Protein AF-A0A928QTL6-F1 (afdb_monomer)

Structure (mmCIF, N/CA/C/O backbone):
data_AF-A0A928QTL6-F1
#
_entry.id   AF-A0A928QTL6-F1
#
loop_
_atom_site.group_PDB
_atom_site.id
_atom_site.type_symbol
_atom_site.label_atom_id
_atom_site.label_alt_id
_atom_site.label_comp_id
_atom_site.label_asym_id
_atom_site.label_entity_id
_atom_site.label_seq_id
_atom_site.pdbx_PDB_ins_code
_atom_site.Cartn_x
_atom_site.Cartn_y
_atom_site.Cartn_z
_atom_site.occupancy
_atom_site.B_iso_or_equiv
_atom_site.auth_seq_id
_atom_site.auth_comp_id
_atom_site.auth_asym_id
_atom_site.auth_atom_id
_atom_site.pdbx_PDB_model_num
ATOM 1 N N . MET A 1 1 ? 66.571 -10.101 -25.217 1.00 38.94 1 MET A N 1
ATOM 2 C CA . MET A 1 1 ? 65.969 -10.744 -24.027 1.00 38.94 1 MET A CA 1
ATOM 3 C C . MET A 1 1 ? 64.476 -10.918 -24.281 1.00 38.94 1 MET A C 1
ATOM 5 O O . MET A 1 1 ? 63.889 -10.086 -24.958 1.00 38.94 1 MET A O 1
ATOM 9 N N . LYS A 1 2 ? 63.942 -12.075 -23.877 1.00 29.98 2 LYS A N 1
ATOM 10 C CA . LYS A 1 2 ? 62.607 -12.644 -24.162 1.00 29.98 2 LYS A CA 1
ATOM 11 C C . LYS A 1 2 ? 61.477 -11.695 -23.694 1.00 29.98 2 LYS A C 1
ATOM 13 O O . LYS A 1 2 ? 61.657 -11.070 -22.659 1.00 29.98 2 LYS A O 1
ATOM 18 N N . LYS A 1 3 ? 60.473 -11.394 -24.544 1.00 28.55 3 LYS A N 1
ATOM 19 C CA . LYS A 1 3 ? 59.051 -11.867 -24.523 1.00 28.55 3 LYS A CA 1
ATOM 20 C C . LYS A 1 3 ? 58.398 -11.747 -23.122 1.00 28.55 3 LYS A C 1
ATOM 22 O O . LYS A 1 3 ? 59.009 -12.170 -22.154 1.00 28.55 3 LYS A O 1
ATOM 27 N N . THR A 1 4 ? 57.176 -11.228 -22.931 1.00 31.59 4 THR A N 1
ATOM 28 C CA . THR A 1 4 ? 55.912 -11.788 -23.461 1.00 31.59 4 THR A CA 1
ATOM 29 C C . THR A 1 4 ? 54.710 -10.847 -23.210 1.00 31.59 4 THR A C 1
ATOM 31 O O . THR A 1 4 ? 54.664 -10.160 -22.196 1.00 31.59 4 THR A O 1
ATOM 34 N N . ILE A 1 5 ? 53.745 -10.883 -24.136 1.00 39.91 5 ILE A N 1
ATOM 35 C CA . ILE A 1 5 ? 52.339 -10.431 -24.065 1.00 39.91 5 ILE A CA 1
ATOM 36 C C . ILE A 1 5 ? 51.472 -11.568 -23.477 1.00 39.91 5 ILE A C 1
ATOM 38 O O . ILE A 1 5 ? 51.740 -12.710 -23.835 1.00 39.91 5 ILE A O 1
ATOM 42 N N . ALA A 1 6 ? 50.432 -11.271 -22.682 1.00 31.50 6 ALA A N 1
ATOM 43 C CA . ALA A 1 6 ? 49.145 -12.010 -22.526 1.00 31.50 6 ALA A CA 1
ATOM 44 C C . ALA A 1 6 ? 48.381 -11.357 -21.346 1.00 31.50 6 ALA A C 1
ATOM 46 O O . ALA A 1 6 ? 49.002 -11.130 -20.315 1.00 31.50 6 ALA A O 1
ATOM 47 N N . LEU A 1 7 ? 47.148 -10.841 -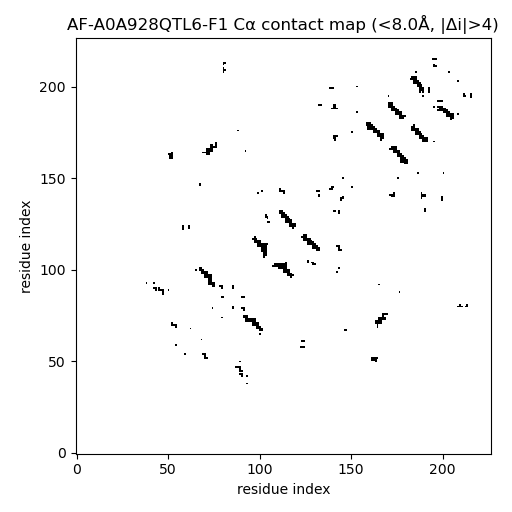21.414 1.00 30.22 7 LEU A N 1
ATOM 48 C CA . LEU A 1 7 ? 45.841 -11.318 -21.907 1.00 30.22 7 LEU A CA 1
ATOM 49 C C . LEU A 1 7 ? 45.247 -12.519 -21.137 1.00 30.22 7 LEU A C 1
ATOM 51 O O . LEU A 1 7 ? 45.894 -13.554 -21.030 1.00 30.22 7 LEU A O 1
ATOM 55 N N . ALA A 1 8 ? 43.961 -12.351 -20.783 1.00 30.05 8 ALA A N 1
ATOM 56 C CA . ALA A 1 8 ? 42.921 -13.312 -20.370 1.00 30.05 8 ALA A CA 1
ATOM 57 C C . ALA A 1 8 ? 42.758 -13.530 -18.847 1.00 30.05 8 ALA A C 1
ATOM 59 O O . ALA A 1 8 ? 43.716 -13.870 -18.168 1.00 30.05 8 ALA A O 1
ATOM 60 N N . LEU A 1 9 ? 41.629 -13.135 -18.239 1.00 30.83 9 LEU A N 1
ATOM 61 C CA . LEU A 1 9 ? 40.245 -13.676 -18.269 1.00 30.83 9 LEU A CA 1
ATOM 62 C C . LEU A 1 9 ? 40.011 -14.714 -17.153 1.00 30.83 9 LEU A C 1
ATOM 64 O O . LEU A 1 9 ? 40.916 -15.484 -16.854 1.00 30.83 9 LEU A O 1
ATOM 68 N N . ALA A 1 10 ? 38.752 -14.776 -16.692 1.00 29.23 10 ALA A N 1
ATOM 69 C CA . ALA A 1 10 ? 38.115 -15.789 -15.831 1.00 29.23 10 ALA A CA 1
ATOM 70 C C . ALA A 1 10 ? 38.232 -15.539 -14.312 1.00 29.23 10 ALA A C 1
ATOM 72 O O . ALA A 1 10 ? 39.283 -15.148 -13.825 1.00 29.23 10 ALA A O 1
ATOM 73 N N . LEU A 1 11 ? 37.232 -15.793 -13.467 1.00 29.12 11 LEU A N 1
ATOM 74 C CA . LEU A 1 11 ? 35.807 -16.121 -13.590 1.00 29.12 11 LEU A CA 1
ATOM 75 C C . LEU A 1 11 ? 35.289 -16.171 -12.136 1.00 29.12 11 LEU A C 1
ATOM 77 O O . LEU A 1 11 ? 36.019 -16.551 -11.223 1.00 29.12 11 LEU A O 1
ATOM 81 N N . VAL A 1 12 ? 34.028 -15.797 -11.962 1.00 36.09 12 VAL A N 1
ATOM 82 C CA . VAL A 1 12 ? 33.132 -16.086 -10.834 1.00 36.09 12 VAL A CA 1
ATOM 83 C C . VAL A 1 12 ? 33.344 -17.485 -10.225 1.00 36.09 12 VAL A C 1
ATOM 85 O O . VAL A 1 12 ? 33.428 -18.456 -10.972 1.00 36.09 12 VAL A O 1
ATOM 88 N N . CYS A 1 13 ? 33.328 -17.596 -8.888 1.00 27.28 13 CYS A N 1
ATOM 89 C CA . CYS A 1 13 ? 32.550 -18.633 -8.194 1.00 27.28 13 CYS A CA 1
ATOM 90 C C . CYS A 1 13 ? 32.404 -18.381 -6.683 1.00 27.28 13 CYS A C 1
ATOM 92 O O . CYS A 1 13 ? 33.368 -18.229 -5.938 1.00 27.28 13 CYS A O 1
ATOM 94 N N . VAL A 1 14 ? 31.133 -18.366 -6.299 1.00 31.31 14 VAL A N 1
ATOM 95 C CA . VAL A 1 14 ? 30.495 -18.396 -4.981 1.00 31.31 14 VAL A CA 1
ATOM 96 C C . VAL A 1 14 ? 30.865 -19.683 -4.217 1.00 31.31 14 VAL A C 1
ATOM 98 O O . VAL A 1 14 ? 31.025 -20.718 -4.859 1.00 31.31 14 VAL A O 1
ATOM 101 N N . LEU A 1 15 ? 30.929 -19.634 -2.874 1.00 31.83 15 LEU A N 1
ATOM 102 C CA . LEU A 1 15 ? 30.163 -20.486 -1.923 1.00 31.83 15 LEU A CA 1
ATOM 103 C C . LEU A 1 15 ? 30.856 -20.695 -0.560 1.00 31.83 15 LEU A C 1
ATOM 105 O O . LEU A 1 15 ? 31.947 -21.247 -0.500 1.00 31.83 15 LEU A O 1
ATOM 109 N N . CYS A 1 16 ? 30.079 -20.374 0.494 1.00 27.05 16 CYS A N 1
ATOM 110 C CA . CYS A 1 16 ? 29.956 -21.063 1.796 1.00 27.05 16 CYS A CA 1
ATOM 111 C C . CYS A 1 16 ? 31.178 -21.097 2.741 1.00 27.05 16 CYS A C 1
ATOM 113 O O . CYS A 1 16 ? 32.299 -21.308 2.316 1.00 27.05 16 CYS A O 1
ATOM 115 N N . LEU A 1 17 ? 31.094 -21.064 4.073 1.00 35.03 17 LEU A N 1
ATOM 116 C CA . LEU A 1 17 ? 30.126 -20.763 5.144 1.00 35.03 17 LEU A CA 1
ATOM 117 C C . LEU A 1 17 ? 30.901 -21.123 6.450 1.00 35.03 17 LEU A C 1
ATOM 119 O O . LEU A 1 17 ? 31.822 -21.936 6.405 1.00 35.03 17 LEU A O 1
ATOM 123 N N . VAL A 1 18 ? 30.444 -20.622 7.605 1.00 33.78 18 VAL A N 1
ATOM 124 C CA . VAL A 1 18 ? 30.743 -21.084 8.990 1.00 33.78 18 VAL A CA 1
ATOM 125 C C . VAL A 1 18 ? 31.949 -20.466 9.737 1.00 33.78 18 VAL A C 1
ATOM 127 O O . VAL A 1 18 ? 33.069 -20.958 9.691 1.00 33.78 18 VAL A O 1
ATOM 130 N N . GLY A 1 19 ? 31.635 -19.464 10.573 1.00 27.20 19 GLY A N 1
ATOM 131 C CA . GLY A 1 19 ? 31.699 -19.606 12.041 1.00 27.20 19 GLY A CA 1
ATOM 132 C C . GLY A 1 19 ? 33.005 -19.276 12.779 1.00 27.20 19 GLY A C 1
ATOM 133 O O . GLY A 1 19 ? 33.886 -20.121 12.886 1.00 27.20 19 GLY A O 1
ATOM 134 N N . CYS A 1 20 ? 33.048 -18.098 13.421 1.00 24.31 20 CYS A N 1
ATOM 135 C CA . CYS A 1 20 ? 32.998 -17.920 14.890 1.00 24.31 20 CYS A CA 1
ATO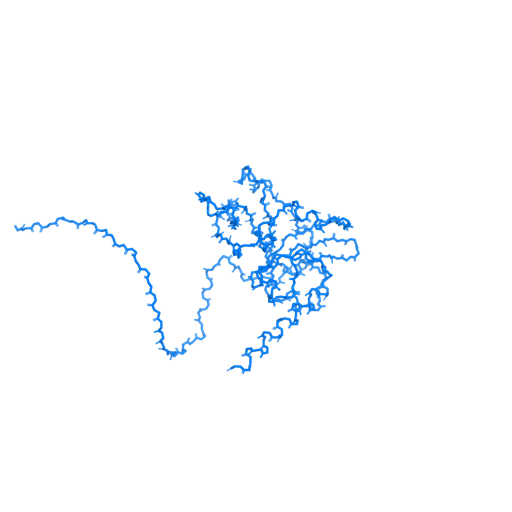M 136 C C . CYS A 1 20 ? 33.816 -16.716 15.404 1.00 24.31 20 CYS A C 1
ATOM 138 O O . CYS A 1 20 ? 35.015 -16.610 15.164 1.00 24.31 20 CYS A O 1
ATOM 140 N N . SER A 1 21 ? 33.164 -15.973 16.312 1.00 28.81 21 SER A N 1
ATOM 141 C CA . SER A 1 21 ? 33.704 -15.149 17.418 1.00 28.81 21 SER A CA 1
ATOM 142 C C . SER A 1 21 ? 33.861 -13.639 17.184 1.00 28.81 21 SER A C 1
ATOM 144 O O . SER A 1 21 ? 34.804 -13.175 16.551 1.00 28.81 21 SER A O 1
ATOM 146 N N . ASN A 1 22 ? 32.956 -12.883 17.818 1.00 26.61 22 ASN A N 1
ATOM 147 C CA . ASN A 1 22 ? 33.062 -11.447 18.100 1.00 26.61 22 ASN A CA 1
ATOM 148 C C . ASN A 1 22 ? 34.367 -11.109 18.851 1.00 26.61 22 ASN A C 1
ATOM 150 O O . ASN A 1 22 ? 34.836 -11.892 19.681 1.00 26.61 22 ASN A O 1
ATOM 154 N N . PRO A 1 23 ? 34.868 -9.881 18.671 1.00 27.92 23 PRO A N 1
ATOM 155 C CA . PRO A 1 23 ? 34.609 -8.873 19.694 1.00 27.92 23 PRO A CA 1
ATOM 156 C C . PRO A 1 23 ? 33.823 -7.704 19.096 1.00 27.92 23 PRO A C 1
ATOM 158 O O . PRO A 1 23 ? 34.065 -7.317 17.959 1.00 27.92 23 PRO A O 1
ATOM 161 N N . MET A 1 24 ? 32.882 -7.147 19.863 1.00 36.81 24 MET A N 1
ATOM 162 C CA . MET A 1 24 ? 32.295 -5.835 19.569 1.00 36.81 24 MET A CA 1
ATOM 163 C C . MET A 1 24 ? 33.408 -4.795 19.383 1.00 36.81 24 MET A C 1
ATOM 165 O O . MET A 1 24 ? 34.290 -4.711 20.243 1.00 36.81 24 MET A O 1
ATOM 169 N N . PRO A 1 25 ? 33.298 -3.934 18.362 1.00 28.83 25 PRO A N 1
ATOM 170 C CA . PRO A 1 25 ? 33.804 -2.581 18.463 1.00 28.83 25 PRO A CA 1
ATOM 171 C C . PRO A 1 25 ? 32.688 -1.561 18.203 1.00 28.83 25 PRO A C 1
ATOM 173 O O . PRO A 1 25 ? 31.939 -1.649 17.236 1.00 28.83 25 PRO A O 1
ATOM 176 N N . ASP A 1 26 ? 32.627 -0.613 19.130 1.00 24.22 26 ASP A N 1
ATOM 177 C CA . ASP A 1 26 ? 32.156 0.763 19.021 1.00 24.22 26 ASP A CA 1
ATOM 178 C C . ASP A 1 26 ? 30.877 1.098 18.239 1.00 24.22 26 ASP A C 1
ATOM 180 O O . ASP A 1 26 ? 30.783 1.098 17.012 1.00 24.22 26 ASP A O 1
ATOM 184 N N . GLN A 1 27 ? 29.923 1.588 19.031 1.00 34.28 27 GLN A N 1
ATOM 185 C CA . GLN A 1 27 ? 28.957 2.608 18.656 1.00 34.28 27 GLN A CA 1
ATOM 186 C C . GLN A 1 27 ? 29.672 3.786 17.970 1.00 34.28 27 GLN A C 1
ATOM 188 O O . GLN A 1 27 ? 30.225 4.637 18.659 1.00 34.28 27 GLN A O 1
ATOM 193 N N . ASN A 1 28 ? 29.705 3.808 16.635 1.00 30.75 28 ASN A N 1
ATOM 194 C CA . ASN A 1 28 ? 29.731 4.997 15.763 1.00 30.75 28 ASN A CA 1
ATOM 195 C C . ASN A 1 28 ? 30.186 4.611 14.348 1.00 30.75 28 ASN A C 1
ATOM 197 O O . ASN A 1 28 ? 31.323 4.869 13.967 1.00 30.75 28 ASN A O 1
ATOM 201 N N . ALA A 1 29 ? 29.294 4.012 13.558 1.00 27.23 29 ALA A N 1
ATOM 202 C CA . ALA A 1 29 ? 29.376 4.021 12.093 1.00 27.23 29 ALA A CA 1
ATOM 203 C C . ALA A 1 29 ? 28.067 3.490 11.480 1.00 27.23 29 ALA A C 1
ATOM 205 O O . ALA A 1 29 ? 28.049 2.443 10.841 1.00 27.23 29 ALA A O 1
ATOM 206 N N . ILE A 1 30 ? 26.952 4.203 11.669 1.00 29.86 30 ILE A N 1
ATOM 207 C CA . ILE A 1 30 ? 25.816 4.073 10.746 1.00 29.86 30 ILE A CA 1
ATOM 208 C C . ILE A 1 30 ? 26.103 5.043 9.597 1.00 29.86 30 ILE A C 1
ATOM 210 O O . ILE A 1 30 ? 25.669 6.191 9.612 1.00 29.86 30 ILE A O 1
ATOM 214 N N . SER A 1 31 ? 26.909 4.612 8.626 1.00 29.78 31 SER A N 1
ATOM 215 C CA . SER A 1 31 ? 26.920 5.245 7.307 1.00 29.78 31 SER A CA 1
ATOM 216 C C . SER A 1 31 ? 25.771 4.638 6.503 1.00 29.78 31 SER A C 1
ATOM 218 O O . SER A 1 31 ? 25.951 3.659 5.781 1.00 29.78 31 SER A O 1
ATOM 220 N N . ASN A 1 32 ? 24.571 5.188 6.691 1.00 28.19 32 ASN A N 1
ATOM 221 C CA . ASN A 1 32 ? 23.429 4.924 5.822 1.00 28.19 32 ASN A CA 1
ATOM 222 C C . ASN A 1 32 ? 23.697 5.586 4.466 1.00 28.19 32 ASN A C 1
ATOM 224 O O . ASN A 1 32 ? 23.586 6.800 4.326 1.00 28.19 32 ASN A O 1
ATOM 228 N N . SER A 1 33 ? 24.062 4.781 3.474 1.00 28.44 33 SER A N 1
ATOM 229 C CA . SER A 1 33 ? 24.003 5.145 2.059 1.00 28.44 33 SER A CA 1
ATOM 230 C C . SER A 1 33 ? 23.191 4.075 1.329 1.00 28.44 33 SER A C 1
ATOM 232 O O . SER A 1 33 ? 23.728 3.241 0.604 1.00 28.44 33 SER A O 1
ATOM 234 N N . GLY A 1 34 ? 21.895 4.064 1.622 1.00 30.70 34 GLY A N 1
ATOM 235 C CA . GLY A 1 34 ? 20.834 3.539 0.767 1.00 30.70 34 GLY A CA 1
ATOM 236 C C . GLY A 1 34 ? 19.855 4.688 0.487 1.00 30.70 34 GLY A C 1
ATOM 237 O O . GLY A 1 34 ? 19.913 5.690 1.200 1.00 30.70 34 GLY A O 1
ATOM 238 N N . PRO A 1 35 ? 18.976 4.581 -0.519 1.00 32.16 35 PRO A N 1
ATOM 239 C CA . PRO A 1 35 ? 18.137 5.686 -1.007 1.00 32.16 35 PRO A CA 1
ATOM 240 C C . PRO A 1 35 ? 17.050 6.166 -0.024 1.00 32.16 35 PRO A C 1
ATOM 242 O O . PRO A 1 35 ? 16.220 6.983 -0.393 1.00 32.16 35 PRO A O 1
ATOM 245 N N . PHE A 1 36 ? 17.047 5.677 1.216 1.00 39.66 36 PHE A N 1
ATOM 246 C CA . PHE A 1 36 ? 15.979 5.888 2.188 1.00 39.66 36 PHE A CA 1
ATOM 247 C C . PHE A 1 36 ? 16.404 6.942 3.209 1.00 39.66 36 PHE A C 1
ATOM 249 O O . PHE A 1 36 ? 17.353 6.745 3.978 1.00 39.66 36 PHE A O 1
ATOM 256 N N . GLY A 1 37 ? 15.732 8.091 3.157 1.00 36.16 37 GLY A N 1
ATOM 257 C CA . GLY A 1 37 ? 16.044 9.265 3.961 1.00 36.16 37 GLY A CA 1
ATOM 258 C C . GLY A 1 37 ? 15.701 9.081 5.440 1.00 36.16 37 GLY A C 1
ATOM 259 O O . GLY A 1 37 ? 14.766 8.376 5.814 1.00 36.16 37 GLY A O 1
ATOM 260 N N . ASN A 1 38 ? 16.454 9.761 6.307 1.00 36.88 38 ASN A N 1
ATOM 261 C CA . ASN A 1 38 ? 16.068 9.963 7.704 1.00 36.88 38 ASN A CA 1
ATOM 262 C C . ASN A 1 38 ? 14.829 10.872 7.728 1.00 36.88 38 ASN A C 1
ATOM 264 O O . ASN A 1 38 ? 14.964 12.080 7.547 1.00 36.88 38 ASN A O 1
ATOM 268 N N . GLY A 1 39 ? 13.645 10.278 7.894 1.00 42.97 39 GLY A N 1
ATOM 269 C CA . GLY A 1 39 ? 12.359 10.975 7.855 1.00 42.97 39 GLY A CA 1
ATOM 270 C C . GLY A 1 39 ? 12.307 12.202 8.769 1.00 42.97 39 GLY A C 1
ATOM 271 O O . GLY A 1 39 ? 12.622 12.117 9.953 1.00 42.97 39 GLY A O 1
ATOM 272 N N . ASP A 1 40 ? 11.913 13.334 8.188 1.00 39.50 40 ASP A N 1
ATOM 273 C CA . ASP A 1 40 ? 11.640 14.592 8.879 1.00 39.50 40 ASP A CA 1
ATOM 274 C C . ASP A 1 40 ? 10.264 14.507 9.570 1.00 39.50 40 ASP A C 1
ATOM 276 O O . ASP A 1 40 ? 9.249 14.152 8.963 1.00 39.50 40 ASP A O 1
ATOM 280 N N . ASP A 1 41 ? 10.225 14.817 10.864 1.00 38.72 41 ASP A N 1
ATOM 281 C CA . ASP A 1 41 ? 9.024 14.767 11.703 1.00 38.72 41 ASP A CA 1
ATOM 282 C C . ASP A 1 41 ? 8.087 15.977 11.484 1.00 38.72 41 ASP A C 1
ATOM 284 O O . ASP A 1 41 ? 7.037 16.085 12.113 1.00 38.72 41 ASP A O 1
ATOM 288 N N . THR A 1 42 ? 8.407 16.898 10.571 1.00 41.81 42 THR A N 1
ATOM 289 C CA . THR A 1 42 ? 7.494 17.986 10.163 1.00 41.81 42 THR A CA 1
ATOM 290 C C . THR A 1 42 ? 6.383 17.542 9.196 1.00 41.81 42 THR A C 1
ATOM 292 O O . THR A 1 42 ? 5.419 18.278 8.997 1.00 41.81 42 THR A O 1
ATOM 295 N N . VAL A 1 43 ? 6.448 16.308 8.677 1.00 45.38 43 VAL A N 1
ATOM 296 C CA . VAL A 1 43 ? 5.485 15.699 7.729 1.00 45.38 43 VAL A CA 1
ATOM 297 C C . VAL A 1 43 ? 4.157 15.270 8.396 1.00 45.38 43 VAL A C 1
ATOM 299 O O . VAL A 1 43 ? 3.210 14.891 7.719 1.00 45.38 43 VAL A O 1
ATOM 302 N N . PHE A 1 44 ? 4.040 15.348 9.728 1.00 45.81 44 PHE A N 1
ATOM 303 C CA . PHE A 1 44 ? 2.842 14.923 10.477 1.00 45.81 44 PHE A CA 1
ATOM 304 C C . PHE A 1 44 ? 1.709 15.961 10.563 1.00 45.81 44 PHE A C 1
ATOM 306 O O . PHE A 1 44 ? 0.731 15.743 11.285 1.00 45.81 44 PHE A O 1
ATOM 313 N N . ALA A 1 45 ? 1.814 17.097 9.870 1.00 49.22 45 ALA A N 1
ATOM 314 C CA . ALA A 1 45 ? 0.643 17.946 9.673 1.00 49.22 45 ALA A CA 1
ATOM 315 C C . ALA A 1 45 ? -0.399 17.202 8.800 1.00 49.22 45 ALA A C 1
ATOM 317 O O . ALA A 1 45 ? -0.032 16.299 8.048 1.00 49.22 45 ALA A O 1
ATOM 318 N N . PRO A 1 46 ? -1.705 17.509 8.905 1.00 59.78 46 PRO A N 1
ATOM 319 C CA . PRO A 1 46 ? -2.713 16.858 8.072 1.00 59.78 46 PRO A CA 1
ATOM 320 C C . PRO A 1 46 ? -2.454 17.193 6.596 1.00 59.78 46 PRO A C 1
ATOM 322 O O . PRO A 1 46 ? -2.713 18.312 6.161 1.00 59.78 46 PRO A O 1
ATOM 325 N N . HIS A 1 47 ? -1.927 16.224 5.849 1.00 70.88 47 HIS A N 1
ATOM 326 C CA . HIS A 1 47 ? -1.540 16.342 4.438 1.00 70.88 47 HIS A CA 1
ATOM 327 C C . HIS A 1 47 ? -2.270 15.313 3.574 1.00 70.88 47 HIS A C 1
ATOM 329 O O . HIS A 1 47 ? -1.802 14.942 2.508 1.00 70.88 47 HIS A O 1
ATOM 335 N N . ARG A 1 48 ? -3.431 14.835 4.034 1.00 72.94 48 ARG A N 1
ATOM 336 C CA . ARG A 1 48 ? -4.241 13.806 3.367 1.00 72.94 48 ARG A CA 1
ATOM 337 C C . ARG A 1 48 ? -4.474 14.090 1.873 1.00 72.94 48 ARG A C 1
ATOM 339 O O . ARG A 1 48 ? -4.521 13.162 1.075 1.00 72.94 48 ARG A O 1
ATOM 346 N N . GLU A 1 49 ? -4.595 15.362 1.498 1.00 78.12 49 GLU A N 1
ATOM 347 C CA . GLU A 1 49 ? -4.840 15.790 0.111 1.00 78.12 49 GLU A CA 1
ATOM 348 C C . GLU A 1 49 ? -3.592 15.800 -0.778 1.00 78.12 49 GLU A C 1
ATOM 350 O O . GLU A 1 49 ? -3.712 15.888 -1.997 1.00 78.12 49 GLU A O 1
ATOM 355 N N . ASP A 1 50 ? -2.398 15.671 -0.197 1.00 80.56 50 ASP A N 1
ATOM 356 C CA . ASP A 1 50 ? -1.143 15.596 -0.953 1.00 80.56 50 ASP A CA 1
ATOM 357 C C . ASP A 1 50 ? -0.888 14.180 -1.507 1.00 80.56 50 ASP A C 1
ATOM 359 O O . ASP A 1 50 ? 0.057 13.951 -2.268 1.00 80.56 50 ASP A O 1
ATOM 363 N N . PHE A 1 51 ? -1.731 13.212 -1.142 1.00 85.81 51 PHE A N 1
ATOM 364 C CA . PHE A 1 51 ? -1.624 11.825 -1.570 1.00 85.81 51 PHE A CA 1
ATOM 365 C C . PHE A 1 51 ? -2.778 11.456 -2.491 1.00 85.81 51 PHE A C 1
ATOM 367 O O . PHE A 1 51 ? -3.935 11.768 -2.222 1.00 85.81 51 PHE A O 1
ATOM 374 N N . SER A 1 52 ? -2.449 10.751 -3.569 1.00 86.12 52 SER A N 1
ATOM 375 C CA . SER A 1 52 ? -3.407 10.344 -4.592 1.00 86.12 52 SER A CA 1
ATOM 376 C C . SER A 1 52 ? -2.968 9.038 -5.241 1.00 86.12 52 SER A C 1
ATOM 378 O O . SER A 1 52 ? -1.762 8.796 -5.401 1.00 86.12 52 SER A O 1
ATOM 380 N N . SER A 1 53 ? -3.948 8.234 -5.653 1.00 85.62 53 SER A N 1
ATOM 381 C CA . SER A 1 53 ? -3.759 7.070 -6.525 1.00 85.62 53 SER A CA 1
ATOM 382 C C . SER A 1 53 ? -3.207 7.427 -7.908 1.00 85.62 53 SER A C 1
ATOM 384 O O . SER A 1 53 ? -2.588 6.577 -8.551 1.00 85.62 53 SER A O 1
ATOM 386 N N . GLU A 1 54 ? -3.400 8.663 -8.373 1.00 88.19 54 GLU A N 1
ATOM 387 C CA . GLU A 1 54 ? -3.029 9.068 -9.724 1.00 88.19 54 GLU A CA 1
ATOM 388 C C . GLU A 1 54 ? -1.508 9.175 -9.892 1.00 88.19 54 GLU A C 1
ATOM 390 O O . GLU A 1 54 ? -0.784 9.751 -9.066 1.00 88.19 54 GLU A O 1
ATOM 395 N N . THR A 1 55 ? -1.020 8.625 -11.003 1.00 87.12 55 THR A N 1
ATOM 396 C CA . THR A 1 55 ? 0.365 8.788 -11.452 1.00 87.12 55 THR A CA 1
ATOM 397 C C . THR A 1 55 ? 0.468 10.022 -12.335 1.00 87.12 55 THR A C 1
ATOM 399 O O . THR A 1 55 ? -0.344 10.215 -13.237 1.00 87.12 55 THR A O 1
ATOM 402 N N . GLU A 1 56 ? 1.495 10.842 -12.118 1.00 88.31 56 GLU A N 1
ATOM 403 C CA . GLU A 1 56 ? 1.745 12.013 -12.957 1.00 88.31 56 GLU A CA 1
ATOM 404 C C . GLU A 1 56 ? 1.938 11.620 -14.432 1.00 88.31 56 GLU A C 1
ATOM 406 O O . GLU A 1 56 ? 2.586 10.617 -14.748 1.00 88.31 56 GLU A O 1
ATOM 411 N N . ASN A 1 57 ? 1.410 12.431 -15.356 1.00 88.56 57 ASN A N 1
ATOM 412 C CA . ASN A 1 57 ? 1.494 12.155 -16.797 1.00 88.56 57 ASN A CA 1
ATOM 413 C C . ASN A 1 57 ? 2.947 12.018 -17.281 1.00 88.56 57 ASN A C 1
ATOM 415 O O . ASN A 1 57 ? 3.259 11.104 -18.038 1.00 88.56 57 ASN A O 1
ATOM 419 N N . SER A 1 58 ? 3.845 12.878 -16.792 1.00 90.06 58 SER A N 1
ATOM 420 C CA . SER A 1 58 ? 5.283 12.864 -17.104 1.00 90.06 58 SER A CA 1
ATOM 421 C C . SER A 1 58 ? 5.977 11.558 -16.712 1.00 90.06 58 SER A C 1
ATOM 423 O O . SER A 1 58 ? 6.927 11.145 -17.373 1.00 90.06 58 SER A O 1
ATOM 425 N N . VAL A 1 59 ? 5.522 10.906 -15.641 1.00 89.94 59 VAL A N 1
ATOM 426 C CA . VAL A 1 59 ? 6.040 9.607 -15.199 1.00 89.94 59 VAL A CA 1
ATOM 427 C C . VAL A 1 59 ? 5.378 8.482 -15.992 1.00 89.94 59 VAL A C 1
ATOM 429 O O . VAL A 1 59 ? 6.061 7.587 -16.484 1.00 89.94 59 VAL A O 1
ATOM 432 N N . SER A 1 60 ? 4.058 8.558 -16.183 1.00 89.31 60 SER A N 1
ATOM 433 C CA . SER A 1 60 ? 3.283 7.565 -16.938 1.00 89.31 60 SER A CA 1
ATOM 434 C C . SER A 1 60 ? 3.802 7.390 -18.369 1.00 89.31 60 SER A C 1
ATOM 436 O O . SER A 1 60 ? 3.954 6.266 -18.839 1.00 89.31 60 SER A O 1
ATOM 438 N N . GLU A 1 61 ? 4.146 8.488 -19.049 1.00 91.19 61 GLU A N 1
ATOM 439 C CA . GLU A 1 61 ? 4.692 8.467 -20.413 1.00 91.19 61 GLU A CA 1
ATOM 440 C C . GLU A 1 61 ? 6.027 7.708 -20.516 1.00 91.19 61 GLU A C 1
ATOM 442 O O . GLU A 1 61 ? 6.295 7.079 -21.542 1.00 91.19 61 GLU A O 1
ATOM 447 N N . GLN A 1 62 ? 6.846 7.705 -19.457 1.00 93.12 62 GLN A N 1
ATOM 448 C CA . GLN A 1 62 ? 8.135 7.000 -19.441 1.00 93.12 62 GLN A CA 1
ATOM 449 C C . GLN A 1 62 ? 7.976 5.475 -19.385 1.00 93.12 62 GLN A C 1
ATOM 451 O O . GLN A 1 62 ? 8.823 4.750 -19.907 1.00 93.12 62 GLN A O 1
ATOM 456 N N . PHE A 1 63 ? 6.869 4.978 -18.825 1.00 88.75 63 PHE A N 1
ATO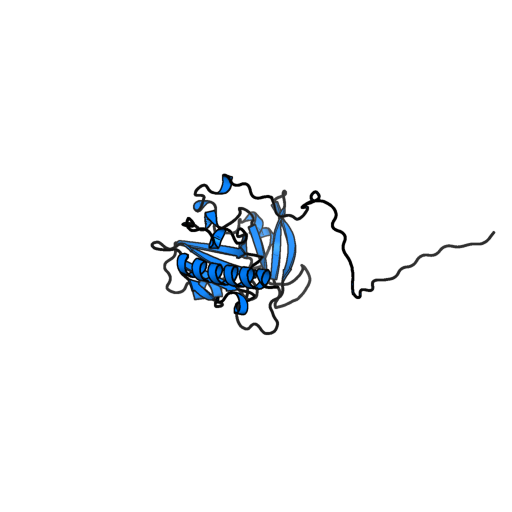M 457 C CA . PHE A 1 63 ? 6.520 3.554 -18.848 1.00 88.75 63 PHE A CA 1
ATOM 458 C C . PHE A 1 63 ? 5.928 3.096 -20.195 1.00 88.75 63 PHE A C 1
ATOM 460 O O . PHE A 1 63 ? 5.739 1.896 -20.426 1.00 88.75 63 PHE A O 1
ATOM 467 N N . GLY A 1 64 ? 5.664 4.028 -21.117 1.00 86.56 64 GLY A N 1
ATOM 468 C CA . GLY A 1 64 ? 5.191 3.739 -22.467 1.00 86.56 64 GLY A CA 1
ATOM 469 C C . GLY A 1 64 ? 3.853 2.999 -22.474 1.00 86.56 64 GLY A C 1
ATOM 470 O O . GLY A 1 64 ? 2.825 3.553 -22.107 1.00 86.56 64 GLY A O 1
ATOM 471 N N . ASN A 1 65 ? 3.861 1.741 -22.926 1.00 80.88 65 ASN A N 1
ATOM 472 C CA . ASN A 1 65 ? 2.650 0.924 -23.084 1.00 80.88 65 ASN A CA 1
ATOM 473 C C . ASN A 1 65 ? 2.379 -0.025 -21.899 1.00 80.88 65 ASN A C 1
ATOM 475 O O . ASN A 1 65 ? 1.545 -0.920 -22.030 1.00 80.88 65 ASN A O 1
ATOM 479 N N . MET A 1 66 ? 3.094 0.092 -20.775 1.00 83.06 66 MET A N 1
ATOM 480 C CA . MET A 1 66 ? 2.821 -0.746 -19.601 1.00 83.06 66 MET A CA 1
ATOM 481 C C . MET A 1 66 ? 1.510 -0.313 -18.932 1.00 83.06 66 MET A C 1
ATOM 483 O O . MET A 1 66 ? 1.405 0.798 -18.426 1.00 83.06 66 MET A O 1
ATOM 487 N N . THR A 1 67 ? 0.510 -1.195 -18.906 1.00 74.94 67 THR A N 1
ATOM 488 C CA . THR A 1 67 ? -0.859 -0.859 -18.466 1.00 74.94 67 THR A CA 1
ATOM 489 C C . THR A 1 67 ? -1.150 -1.148 -16.991 1.00 74.94 67 THR A C 1
ATOM 491 O O . THR A 1 67 ? -2.243 -0.858 -16.527 1.00 74.94 67 THR A O 1
ATOM 494 N N . GLU A 1 68 ? -0.195 -1.706 -16.242 1.00 84.50 68 GLU A N 1
ATOM 495 C CA . GLU A 1 68 ? -0.402 -2.199 -14.866 1.00 84.50 68 GLU A CA 1
ATOM 496 C C . GLU A 1 68 ? 0.552 -1.568 -13.840 1.00 84.50 68 GLU A C 1
ATOM 498 O O . GLU A 1 68 ? 0.791 -2.136 -12.767 1.00 84.50 68 GLU A O 1
ATOM 503 N N . VAL A 1 69 ? 1.105 -0.397 -14.169 1.00 90.38 69 VAL A N 1
ATOM 504 C CA . VAL A 1 69 ? 1.995 0.348 -13.273 1.00 90.38 69 VAL A CA 1
ATOM 505 C C . VAL A 1 69 ? 1.202 0.909 -12.097 1.00 90.38 69 VAL A C 1
ATOM 507 O O . VAL A 1 69 ? 0.183 1.574 -12.273 1.00 90.38 69 VAL A O 1
ATOM 510 N N . LYS A 1 70 ? 1.686 0.651 -10.885 1.00 92.56 70 LYS A N 1
ATOM 511 C CA . LYS A 1 70 ? 1.059 1.064 -9.629 1.00 92.56 70 LYS A CA 1
ATOM 512 C C . LYS A 1 70 ? 1.953 2.059 -8.917 1.00 92.56 70 LYS A C 1
ATOM 514 O O . LYS A 1 70 ? 3.122 1.772 -8.678 1.00 92.56 70 LYS A O 1
ATOM 519 N N . LYS A 1 71 ? 1.394 3.205 -8.546 1.00 94.75 71 LYS A N 1
ATOM 520 C CA . LYS A 1 71 ? 2.019 4.155 -7.628 1.00 94.75 71 LYS A CA 1
ATOM 521 C C . LYS A 1 71 ? 1.761 3.691 -6.200 1.00 94.75 71 LYS A C 1
ATOM 523 O O . LYS A 1 71 ? 0.605 3.496 -5.827 1.00 94.75 71 LYS A O 1
ATOM 528 N N . ALA A 1 72 ? 2.816 3.507 -5.416 1.00 94.94 72 ALA A N 1
ATOM 529 C CA . ALA A 1 72 ? 2.704 3.103 -4.024 1.00 94.94 72 ALA A CA 1
ATOM 530 C C . ALA A 1 72 ? 3.541 3.990 -3.100 1.00 94.94 72 ALA A C 1
ATOM 532 O O . ALA A 1 72 ? 4.667 4.363 -3.427 1.00 94.94 72 ALA A O 1
ATOM 533 N N . TYR A 1 73 ? 2.989 4.288 -1.928 1.00 93.19 73 TYR A N 1
ATOM 534 C CA . TYR A 1 73 ? 3.650 5.064 -0.882 1.00 93.19 73 TYR A CA 1
ATOM 535 C C . TYR A 1 73 ? 4.303 4.151 0.153 1.00 93.19 73 TYR A C 1
ATOM 537 O O . TYR A 1 73 ? 3.747 3.117 0.535 1.00 93.19 73 TYR A O 1
ATOM 545 N N . ILE A 1 74 ? 5.478 4.531 0.646 1.00 90.00 74 ILE A N 1
ATOM 546 C CA . ILE A 1 74 ? 6.168 3.748 1.674 1.00 90.00 74 ILE A CA 1
ATOM 547 C C . ILE A 1 74 ? 5.560 4.032 3.050 1.00 90.00 74 ILE A C 1
ATOM 549 O O . ILE A 1 74 ? 5.356 5.181 3.436 1.00 90.00 74 ILE A O 1
ATOM 553 N N . MET A 1 75 ? 5.265 2.979 3.813 1.00 89.81 75 MET A N 1
ATOM 554 C CA . MET A 1 75 ? 4.774 3.107 5.187 1.00 89.81 75 MET A CA 1
ATOM 555 C C . MET A 1 75 ? 5.920 3.215 6.197 1.00 89.81 75 MET A C 1
ATOM 557 O O . MET A 1 75 ? 6.971 2.590 6.052 1.00 89.81 75 MET A O 1
ATOM 561 N N . ARG A 1 76 ? 5.695 3.962 7.282 1.00 84.75 76 ARG A N 1
ATOM 562 C CA . ARG A 1 76 ? 6.641 4.096 8.400 1.00 84.75 76 ARG A CA 1
ATOM 563 C C . ARG A 1 76 ? 6.738 2.796 9.189 1.00 84.75 76 ARG A C 1
ATOM 565 O O . ARG A 1 76 ? 5.782 2.405 9.843 1.00 84.75 76 ARG A O 1
ATOM 572 N N . THR A 1 77 ? 7.895 2.153 9.236 1.00 80.69 77 THR A N 1
ATOM 573 C CA . THR A 1 77 ? 8.011 0.832 9.869 1.00 80.69 77 THR A CA 1
ATOM 574 C C . THR A 1 77 ? 7.594 0.782 11.341 1.00 80.69 77 THR A C 1
ATOM 576 O O . THR A 1 77 ? 8.121 1.519 12.173 1.00 80.69 77 THR A O 1
ATOM 579 N N . ASN A 1 78 ? 6.693 -0.156 11.664 1.00 73.62 78 ASN A N 1
ATOM 580 C CA . ASN A 1 78 ? 6.090 -0.461 12.976 1.00 73.62 78 ASN A CA 1
ATOM 581 C C . ASN A 1 78 ? 5.333 0.682 13.678 1.00 73.62 78 ASN A C 1
ATOM 583 O O . ASN A 1 78 ? 4.388 0.424 14.413 1.00 73.62 78 ASN A O 1
ATOM 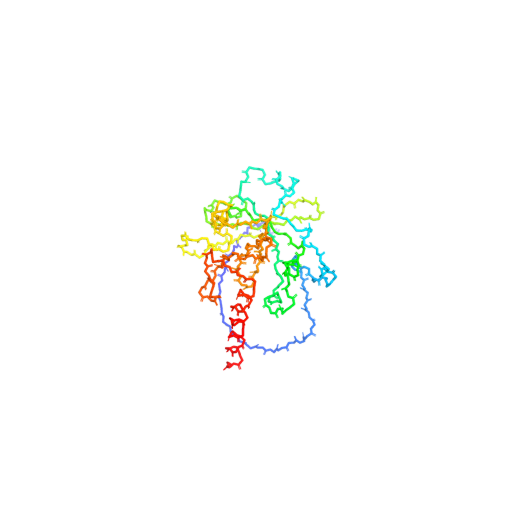587 N N . ALA A 1 79 ? 5.736 1.936 13.483 1.00 75.62 79 ALA A N 1
ATOM 588 C CA . ALA A 1 79 ? 5.220 3.079 14.223 1.00 75.62 79 ALA A CA 1
ATOM 589 C C . ALA A 1 79 ? 3.735 3.340 13.948 1.00 75.62 79 ALA A C 1
ATOM 591 O O . ALA A 1 79 ? 3.016 3.751 14.853 1.00 75.62 79 ALA A O 1
ATOM 592 N N . TRP A 1 80 ? 3.266 3.078 12.724 1.00 84.31 80 TRP A N 1
ATOM 593 C CA . TRP A 1 80 ? 1.885 3.368 12.351 1.00 84.31 80 TRP A CA 1
ATOM 594 C C . TRP A 1 80 ? 0.884 2.490 13.115 1.00 84.31 80 TRP A C 1
ATOM 596 O O . TRP A 1 80 ? -0.055 3.006 13.715 1.00 84.31 80 TRP A O 1
ATOM 606 N N . PHE A 1 81 ? 1.100 1.172 13.177 1.00 86.62 81 PHE A N 1
ATOM 607 C CA . PHE A 1 81 ? 0.130 0.278 13.814 1.00 86.62 81 PHE A CA 1
ATOM 608 C C . PHE A 1 81 ? 0.227 0.244 15.342 1.00 86.62 81 PHE A C 1
ATOM 610 O O . PHE A 1 81 ? -0.689 -0.245 15.990 1.00 86.62 81 PHE A O 1
ATOM 617 N N . LEU A 1 82 ? 1.308 0.784 15.914 1.00 85.12 82 LEU A N 1
ATOM 618 C CA . LEU A 1 82 ? 1.484 0.953 17.361 1.00 85.12 82 LEU A CA 1
ATOM 619 C C . LEU A 1 82 ? 0.978 2.314 17.873 1.00 85.12 82 LEU A C 1
ATOM 621 O O . LEU A 1 82 ? 1.102 2.600 19.062 1.00 85.12 82 LEU A O 1
ATOM 625 N N . SER A 1 83 ? 0.479 3.179 16.987 1.00 83.12 83 SER A N 1
ATOM 626 C CA . SER A 1 83 ? 0.030 4.524 17.343 1.00 83.12 83 SER A CA 1
ATOM 627 C C . SER A 1 83 ? -1.456 4.550 17.696 1.00 83.12 83 SER A C 1
ATOM 629 O O . SER A 1 83 ? -2.308 4.391 16.823 1.00 83.12 83 SER A O 1
ATOM 631 N N . ASP A 1 84 ? -1.766 4.880 18.950 1.00 72.44 84 ASP A N 1
ATOM 632 C CA . ASP A 1 84 ? -3.142 5.101 19.430 1.00 72.44 84 ASP A CA 1
ATOM 633 C C . ASP A 1 84 ? -3.771 6.407 18.898 1.00 72.44 84 ASP A C 1
ATOM 635 O O . ASP A 1 84 ? -4.952 6.674 19.113 1.00 72.44 84 ASP A O 1
ATOM 639 N N . ALA A 1 85 ? -2.974 7.261 18.247 1.00 75.12 85 ALA A N 1
ATOM 640 C CA . ALA A 1 85 ? -3.391 8.565 17.729 1.00 75.12 85 ALA A CA 1
ATOM 641 C C . ALA A 1 85 ? -3.565 8.579 16.201 1.00 75.12 85 ALA A C 1
ATOM 643 O O . ALA A 1 85 ? -3.723 9.652 15.616 1.00 75.12 85 ALA A O 1
ATOM 644 N N . LEU A 1 86 ? -3.480 7.415 15.550 1.00 79.56 86 LEU A N 1
ATOM 645 C CA . LEU A 1 86 ? -3.616 7.307 14.105 1.00 79.56 86 LEU A CA 1
ATOM 646 C C . LEU A 1 86 ? -5.082 7.490 13.706 1.00 79.56 86 LEU A C 1
ATOM 648 O O . LEU A 1 86 ? -5.926 6.645 13.990 1.00 79.56 86 LEU A O 1
ATOM 652 N N . THR A 1 87 ? -5.374 8.606 13.050 1.00 72.50 87 THR A N 1
ATOM 653 C CA . THR A 1 87 ? -6.712 8.925 12.531 1.00 72.50 87 THR A CA 1
ATOM 654 C C . THR A 1 87 ? -6.742 8.986 11.008 1.00 72.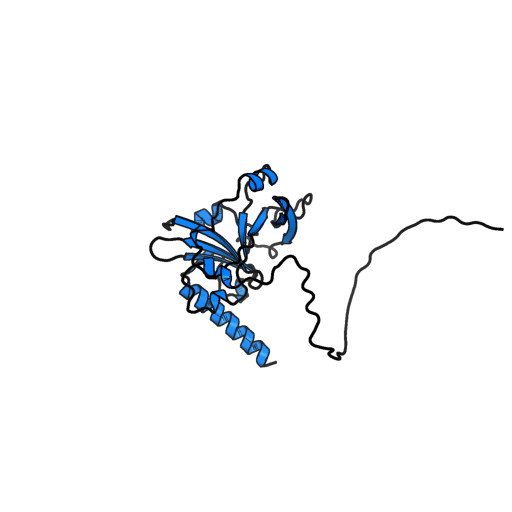50 87 THR A C 1
ATOM 656 O O . THR A 1 87 ? -7.819 9.020 10.427 1.00 72.50 87 THR A O 1
ATOM 659 N N . ASP A 1 88 ? -5.571 9.050 10.369 1.00 76.25 88 ASP A N 1
ATOM 660 C CA . ASP A 1 88 ? -5.420 9.289 8.937 1.00 76.25 88 ASP A CA 1
ATOM 661 C C . ASP A 1 88 ? -4.188 8.575 8.363 1.00 76.25 88 ASP A C 1
ATOM 663 O O . ASP A 1 88 ? -3.149 8.474 9.024 1.00 76.25 88 ASP A O 1
ATOM 667 N N . PHE A 1 89 ? -4.267 8.124 7.109 1.00 77.81 89 PHE A N 1
ATOM 668 C CA . PHE A 1 89 ? -3.157 7.434 6.451 1.00 77.81 89 PHE A CA 1
ATOM 669 C C . PHE A 1 89 ? -1.913 8.318 6.276 1.00 77.81 89 PHE A C 1
ATOM 671 O O . PHE A 1 89 ? -0.801 7.789 6.284 1.00 77.81 89 PHE A O 1
ATOM 678 N N . SER A 1 90 ? -2.052 9.647 6.160 1.00 80.56 90 SER A N 1
ATOM 679 C CA . SER A 1 90 ? -0.928 10.575 5.967 1.00 80.56 90 SER A CA 1
ATOM 680 C C . SER A 1 90 ? 0.062 10.523 7.134 1.00 80.56 90 SER A C 1
ATOM 682 O O . SER A 1 90 ? 1.238 10.840 6.985 1.00 80.56 90 SER A O 1
ATOM 684 N N . GLN A 1 91 ? -0.400 10.090 8.309 1.00 82.81 91 GLN A N 1
ATOM 685 C CA . GLN A 1 91 ? 0.420 9.899 9.503 1.00 82.81 91 GLN A CA 1
ATOM 686 C C . GLN A 1 91 ? 1.169 8.551 9.488 1.00 82.81 91 GLN A C 1
ATOM 688 O O . GLN A 1 91 ? 2.155 8.383 10.208 1.00 82.81 91 GLN A O 1
ATOM 693 N N . ALA A 1 92 ? 0.715 7.588 8.679 1.00 85.19 92 ALA A N 1
ATOM 694 C CA . ALA A 1 92 ? 1.287 6.249 8.553 1.00 85.19 92 ALA A CA 1
ATOM 695 C C . ALA A 1 92 ? 2.318 6.123 7.420 1.00 85.19 92 ALA A C 1
ATOM 697 O O . ALA A 1 92 ? 3.117 5.183 7.430 1.00 85.19 92 ALA A O 1
ATOM 698 N N . VAL A 1 93 ? 2.319 7.049 6.458 1.00 86.69 93 VAL A N 1
ATOM 699 C CA . VAL A 1 93 ? 3.163 6.999 5.254 1.00 86.69 93 VAL A CA 1
ATOM 700 C C . VAL A 1 93 ? 4.313 8.011 5.290 1.00 86.69 93 VAL A C 1
ATOM 702 O O . VAL A 1 93 ? 4.336 8.951 6.090 1.00 86.69 93 VAL A O 1
ATOM 705 N N . THR A 1 94 ? 5.311 7.782 4.443 1.00 86.25 94 THR A N 1
ATOM 706 C CA . THR A 1 94 ? 6.339 8.758 4.071 1.00 86.25 94 THR A CA 1
ATOM 707 C C . THR A 1 94 ? 5.925 9.462 2.774 1.00 86.25 94 THR A C 1
ATOM 709 O O . THR A 1 94 ? 4.965 9.069 2.112 1.00 86.25 94 THR A O 1
ATOM 712 N N . THR A 1 95 ? 6.657 10.506 2.384 1.00 82.06 95 THR A N 1
ATOM 713 C CA . THR A 1 95 ? 6.488 11.155 1.072 1.00 82.06 95 THR A CA 1
ATOM 714 C C . THR A 1 95 ? 7.168 10.384 -0.063 1.00 82.06 95 THR A C 1
ATOM 716 O O . THR A 1 95 ? 7.135 10.827 -1.208 1.00 82.06 95 THR A O 1
ATOM 719 N N . GLU A 1 96 ? 7.831 9.264 0.236 1.00 85.88 96 GLU A N 1
ATOM 720 C CA . GLU A 1 96 ? 8.541 8.471 -0.762 1.00 85.88 96 GLU A CA 1
ATOM 721 C C . GLU A 1 96 ? 7.548 7.635 -1.576 1.00 85.88 96 GLU A C 1
ATOM 723 O O . GLU A 1 96 ? 6.674 6.952 -1.029 1.00 85.88 96 GLU A O 1
ATOM 728 N N . ILE A 1 97 ? 7.713 7.687 -2.898 1.00 90.44 97 ILE A N 1
ATOM 729 C CA . ILE A 1 97 ? 6.886 6.976 -3.869 1.00 90.44 97 ILE A CA 1
ATOM 730 C C . ILE A 1 97 ? 7.754 5.951 -4.587 1.00 90.44 97 ILE A C 1
ATOM 732 O O . ILE A 1 97 ? 8.849 6.263 -5.060 1.00 90.44 97 ILE A O 1
ATOM 736 N N . VAL A 1 98 ? 7.220 4.744 -4.725 1.00 93.38 98 VAL A N 1
ATOM 737 C CA . VAL A 1 98 ? 7.731 3.728 -5.640 1.00 93.38 98 VAL A CA 1
ATOM 738 C C . VAL A 1 98 ? 6.683 3.428 -6.701 1.00 93.38 98 VAL A C 1
ATOM 740 O O . VAL A 1 98 ? 5.481 3.399 -6.429 1.00 93.38 98 VAL A O 1
ATOM 743 N N . TYR A 1 99 ? 7.146 3.186 -7.917 1.00 93.88 99 TYR A N 1
ATOM 744 C CA . TYR A 1 99 ? 6.323 2.707 -9.015 1.00 93.88 99 TYR A CA 1
ATOM 745 C C . TYR A 1 99 ? 6.576 1.224 -9.205 1.00 93.88 99 TYR A C 1
ATOM 747 O O . TYR A 1 99 ? 7.722 0.783 -9.250 1.00 93.88 99 TYR A O 1
ATOM 755 N N . VAL A 1 100 ? 5.509 0.446 -9.301 1.00 92.06 100 VAL A N 1
ATOM 756 C CA . VAL A 1 100 ? 5.588 -1.006 -9.408 1.00 92.06 100 VAL A CA 1
ATOM 757 C C . VAL A 1 100 ? 4.992 -1.439 -10.730 1.00 92.06 100 VAL A C 1
ATOM 759 O O . VAL A 1 100 ? 3.818 -1.185 -10.983 1.00 92.06 100 VAL A O 1
ATOM 762 N N . ALA A 1 101 ? 5.791 -2.094 -11.566 1.00 89.31 101 ALA A N 1
ATOM 763 C CA . ALA A 1 101 ? 5.360 -2.605 -12.862 1.00 89.31 101 ALA A CA 1
ATOM 764 C C . ALA A 1 101 ? 5.453 -4.139 -12.898 1.00 89.31 101 ALA A C 1
ATOM 766 O O . ALA A 1 101 ? 6.321 -4.709 -12.228 1.00 89.31 101 ALA A O 1
ATOM 767 N N . PRO A 1 102 ? 4.584 -4.820 -13.668 1.00 84.81 102 PRO A N 1
ATOM 768 C CA . PRO A 1 102 ? 4.712 -6.256 -13.884 1.00 84.81 102 PRO A CA 1
ATOM 769 C C . PRO A 1 102 ? 6.005 -6.585 -14.642 1.00 84.81 102 PRO A C 1
ATOM 771 O O . PRO A 1 102 ? 6.451 -5.819 -15.498 1.00 84.81 102 PRO A O 1
ATOM 774 N N . GLY A 1 103 ? 6.557 -7.762 -14.366 1.00 80.19 103 GLY A N 1
ATOM 775 C CA . GLY A 1 103 ? 7.777 -8.271 -14.979 1.00 80.19 103 GLY A CA 1
ATOM 776 C C . GLY A 1 103 ? 9.013 -8.138 -14.092 1.00 80.19 103 GLY A C 1
ATOM 777 O O . GLY A 1 103 ? 9.008 -7.496 -13.041 1.00 80.19 103 GLY A O 1
ATOM 778 N N . GLY A 1 104 ? 10.080 -8.810 -14.519 1.00 73.62 104 GLY A N 1
ATOM 779 C CA . GLY A 1 104 ? 11.374 -8.807 -13.846 1.00 73.62 104 GLY A CA 1
ATOM 780 C C . GLY A 1 104 ? 12.215 -7.582 -14.195 1.00 73.62 104 GLY A C 1
ATOM 781 O O . GLY A 1 104 ? 11.699 -6.521 -14.558 1.00 73.62 104 GLY A O 1
ATOM 782 N N . GLU A 1 105 ? 13.528 -7.727 -14.053 1.00 74.94 105 GLU A N 1
ATOM 783 C CA . GLU A 1 105 ? 14.503 -6.728 -14.483 1.00 74.94 105 GLU A CA 1
ATOM 784 C C . GLU A 1 105 ? 14.235 -6.312 -15.946 1.00 74.94 105 GLU A C 1
ATOM 786 O O . GLU A 1 105 ? 13.855 -7.150 -16.769 1.00 74.94 105 GLU A O 1
ATOM 791 N N . PRO A 1 106 ? 14.416 -5.031 -16.318 1.00 71.94 106 PRO A N 1
ATOM 792 C CA . PRO A 1 106 ? 14.228 -4.587 -17.693 1.00 71.94 106 PRO A CA 1
ATOM 793 C C . PRO A 1 106 ? 14.961 -5.482 -18.704 1.00 71.94 106 PRO A C 1
ATOM 795 O O . PRO A 1 106 ? 16.187 -5.567 -18.717 1.00 71.94 106 PRO A O 1
ATOM 798 N N . GLY A 1 107 ? 14.198 -6.136 -19.583 1.00 69.31 107 GLY A N 1
ATOM 799 C CA . GLY A 1 107 ? 14.735 -7.055 -20.591 1.00 69.31 107 GLY A CA 1
ATOM 800 C C . GLY A 1 107 ? 14.757 -8.534 -20.189 1.00 69.31 107 GLY A C 1
ATOM 801 O O . GLY A 1 107 ? 15.174 -9.353 -21.010 1.00 69.31 107 GLY A O 1
ATOM 802 N N . THR A 1 108 ? 14.278 -8.902 -18.996 1.00 64.81 108 THR A N 1
ATOM 803 C CA . THR A 1 108 ? 14.020 -10.298 -18.617 1.00 64.81 108 THR A CA 1
ATOM 804 C C . THR A 1 108 ? 12.533 -10.634 -18.760 1.00 64.81 108 THR A C 1
ATOM 806 O O . THR A 1 108 ? 11.654 -9.824 -18.473 1.00 64.81 108 THR A O 1
ATOM 809 N N . ALA A 1 109 ? 12.242 -11.829 -19.275 1.00 56.59 109 ALA A N 1
ATOM 810 C CA . ALA A 1 109 ? 10.881 -12.334 -19.414 1.00 56.59 109 ALA A CA 1
ATOM 811 C C . ALA A 1 109 ? 10.583 -13.256 -18.229 1.00 56.59 109 ALA A C 1
ATOM 813 O O . ALA A 1 109 ? 10.948 -14.426 -18.275 1.00 56.59 109 ALA A O 1
ATOM 814 N N . ASP A 1 110 ? 9.960 -12.718 -17.181 1.00 65.62 110 ASP A N 1
ATOM 815 C CA . ASP A 1 110 ? 9.459 -13.507 -16.054 1.00 65.62 110 ASP A CA 1
ATOM 816 C C . ASP A 1 110 ? 8.006 -13.135 -15.767 1.00 65.62 110 ASP A C 1
ATOM 818 O O . ASP A 1 110 ? 7.708 -12.052 -15.260 1.00 65.62 110 ASP A O 1
ATOM 822 N N . ASP A 1 111 ? 7.106 -14.068 -16.078 1.00 62.06 111 ASP A N 1
ATOM 823 C CA . ASP A 1 111 ? 5.650 -13.869 -16.094 1.00 62.06 111 ASP A CA 1
ATOM 824 C C . ASP A 1 111 ? 5.021 -13.693 -14.693 1.00 62.06 111 ASP A C 1
ATOM 826 O O . ASP A 1 111 ? 3.827 -13.435 -14.580 1.00 62.06 111 ASP A O 1
ATOM 830 N N . MET A 1 112 ? 5.813 -13.807 -13.619 1.00 63.25 112 MET A N 1
ATOM 831 C CA . MET A 1 112 ? 5.340 -13.759 -12.223 1.00 63.25 112 MET A CA 1
ATOM 832 C C . MET A 1 112 ? 6.032 -12.688 -11.366 1.00 63.25 112 MET A C 1
ATOM 834 O O . MET A 1 112 ? 5.672 -12.494 -10.201 1.00 63.25 112 MET A O 1
ATOM 838 N N . ALA A 1 113 ? 7.039 -12.008 -11.915 1.00 77.94 113 ALA A N 1
ATOM 839 C CA . ALA A 1 113 ? 7.816 -11.006 -11.199 1.00 77.94 113 ALA A CA 1
ATOM 840 C C . ALA A 1 113 ? 7.136 -9.631 -11.226 1.00 77.94 113 ALA A C 1
ATOM 842 O O . ALA A 1 113 ? 6.275 -9.351 -12.063 1.00 77.94 113 ALA A O 1
ATOM 843 N N . TYR A 1 114 ? 7.551 -8.761 -10.312 1.00 86.62 114 TYR A N 1
ATOM 844 C CA . TYR A 1 114 ? 7.293 -7.329 -10.400 1.00 86.62 114 TYR A CA 1
ATOM 845 C C . TYR A 1 114 ? 8.563 -6.551 -10.065 1.00 86.62 114 TYR A C 1
ATOM 847 O O . TYR A 1 114 ? 9.409 -7.008 -9.288 1.00 86.62 114 TYR A O 1
ATOM 855 N N . SER A 1 115 ? 8.678 -5.358 -10.637 1.00 88.31 115 SER A N 1
ATOM 856 C CA . SER A 1 115 ? 9.841 -4.490 -10.486 1.00 88.31 115 SER A CA 1
ATOM 857 C C . SER A 1 115 ? 9.464 -3.161 -9.858 1.00 88.31 115 SER A C 1
ATOM 859 O O . SER A 1 115 ? 8.441 -2.567 -10.195 1.00 88.31 115 SER A O 1
ATOM 861 N N . PHE A 1 116 ? 10.321 -2.704 -8.950 1.00 90.56 116 PHE A N 1
ATOM 862 C CA . PHE A 1 116 ? 10.241 -1.398 -8.318 1.00 90.56 116 PHE A CA 1
ATOM 863 C C . PHE A 1 116 ? 11.066 -0.385 -9.100 1.00 90.56 116 PHE A C 1
ATOM 865 O O . PHE A 1 116 ? 12.221 -0.639 -9.453 1.00 90.56 116 PHE A O 1
ATOM 872 N N . TYR A 1 117 ? 10.479 0.785 -9.289 1.00 91.94 117 TYR A N 1
ATOM 873 C CA . TYR A 1 117 ? 11.084 1.941 -9.918 1.00 91.94 117 TYR A CA 1
ATOM 874 C C . TYR A 1 117 ? 10.937 3.154 -9.004 1.00 91.94 117 TYR A C 1
ATOM 876 O O . TYR A 1 117 ? 9.939 3.299 -8.295 1.00 91.94 117 TYR A O 1
ATOM 884 N N . VAL A 1 118 ? 11.923 4.037 -9.042 1.00 92.75 118 VAL A N 1
ATOM 885 C CA . VAL A 1 118 ? 11.910 5.333 -8.356 1.00 92.75 118 VAL A CA 1
ATOM 886 C C . VAL A 1 118 ? 12.113 6.441 -9.375 1.00 92.75 118 VAL A C 1
ATOM 888 O O . VAL A 1 118 ? 12.619 6.192 -10.465 1.00 92.75 118 VAL A O 1
ATOM 891 N N . VAL A 1 119 ? 11.711 7.660 -9.036 1.00 90.62 119 VAL A N 1
ATOM 892 C CA . VAL A 1 119 ? 11.990 8.836 -9.865 1.00 90.62 119 VAL A CA 1
ATOM 893 C C . VAL A 1 119 ? 13.214 9.535 -9.290 1.00 90.62 119 VAL A C 1
ATOM 895 O O . VAL A 1 119 ? 13.231 9.876 -8.107 1.00 90.62 119 VAL A O 1
ATOM 898 N N . ASN A 1 120 ? 14.250 9.710 -10.107 1.00 89.75 120 ASN A N 1
ATOM 899 C CA . ASN A 1 120 ? 15.476 10.384 -9.693 1.00 89.75 120 ASN A CA 1
ATOM 900 C C . ASN A 1 120 ? 15.300 11.916 -9.643 1.00 89.75 120 ASN A C 1
ATOM 902 O O . ASN A 1 120 ? 14.259 12.464 -10.006 1.00 89.75 120 ASN A O 1
ATOM 906 N N . GLU A 1 121 ? 16.345 12.633 -9.223 1.00 88.88 121 GLU A N 1
ATOM 907 C CA . GLU A 1 121 ? 16.330 14.102 -9.103 1.00 88.88 121 GLU A CA 1
ATOM 908 C C . GLU A 1 121 ? 16.060 14.836 -10.432 1.00 88.88 121 GLU A C 1
ATOM 910 O O . GLU A 1 121 ? 15.647 15.996 -10.425 1.00 88.88 121 GLU A O 1
ATOM 915 N N . ASN A 1 122 ? 16.269 14.169 -11.573 1.00 90.88 122 ASN A N 1
ATOM 916 C CA . ASN A 1 122 ? 16.009 14.712 -12.907 1.00 90.88 122 ASN A CA 1
ATOM 917 C C . ASN A 1 122 ? 14.583 14.419 -13.408 1.00 90.88 122 ASN A C 1
ATOM 919 O O . ASN A 1 122 ? 14.230 14.846 -14.507 1.00 90.88 122 ASN A O 1
ATOM 923 N N . GLY A 1 123 ? 13.764 13.704 -12.630 1.00 87.44 123 GLY A N 1
ATOM 924 C CA . GLY A 1 123 ? 12.419 13.294 -13.034 1.00 87.44 123 GLY A CA 1
ATOM 925 C C . GLY A 1 123 ? 12.380 12.030 -13.901 1.00 87.44 123 GLY A C 1
ATOM 926 O O . GLY A 1 123 ? 11.342 11.739 -14.496 1.00 87.44 123 GLY A O 1
ATOM 927 N N . GLU A 1 124 ? 13.483 11.284 -13.995 1.00 92.00 124 GLU A N 1
ATOM 928 C CA . GLU A 1 124 ? 13.583 10.066 -14.804 1.00 92.00 124 GLU A CA 1
ATOM 929 C C . GLU A 1 124 ? 13.318 8.818 -13.953 1.00 92.00 124 GLU A C 1
ATOM 931 O O . GLU A 1 124 ? 13.753 8.741 -12.800 1.00 92.00 124 GLU A O 1
ATOM 936 N N . ILE A 1 125 ? 12.619 7.830 -14.519 1.00 90.94 125 ILE A N 1
ATOM 937 C CA . ILE A 1 125 ? 12.402 6.543 -13.851 1.00 90.94 125 ILE A CA 1
ATOM 938 C C . ILE A 1 125 ? 13.691 5.711 -13.835 1.00 90.94 125 ILE A C 1
ATOM 940 O O . ILE A 1 125 ? 14.314 5.455 -14.865 1.00 90.94 125 ILE A O 1
ATOM 944 N N . GLU A 1 126 ? 14.064 5.227 -12.657 1.00 90.62 126 GLU A N 1
ATOM 945 C CA . GLU A 1 126 ? 15.188 4.323 -12.447 1.00 90.62 126 GLU A CA 1
ATOM 946 C C . GLU A 1 126 ? 14.692 3.003 -11.871 1.00 90.62 126 GLU A C 1
ATOM 948 O O . GLU A 1 126 ? 13.914 2.971 -10.917 1.00 90.62 126 GLU A O 1
ATOM 953 N N . TRP A 1 127 ? 15.153 1.898 -12.454 1.00 90.25 127 TRP A N 1
ATOM 954 C CA . TRP A 1 127 ? 14.907 0.570 -11.907 1.00 90.25 127 TRP A CA 1
ATOM 955 C C . TRP A 1 127 ? 15.695 0.384 -10.608 1.00 90.25 127 TRP A C 1
ATOM 957 O O . TRP A 1 127 ? 16.897 0.648 -10.564 1.00 90.25 127 TRP A O 1
ATOM 967 N N . GLY A 1 128 ? 15.021 -0.095 -9.564 1.00 85.69 128 GLY A N 1
ATOM 968 C CA . GLY A 1 128 ? 15.634 -0.387 -8.272 1.00 85.69 128 GLY A CA 1
ATOM 969 C C . GLY A 1 128 ? 15.906 -1.875 -8.077 1.00 85.69 128 GLY A C 1
ATOM 970 O O . GLY A 1 128 ? 17.049 -2.293 -7.898 1.00 85.69 128 GLY A O 1
ATOM 971 N N . CYS A 1 129 ? 14.845 -2.680 -8.056 1.00 82.56 129 CYS A N 1
ATOM 972 C CA . CYS A 1 129 ? 14.938 -4.120 -7.833 1.00 82.56 129 CYS A CA 1
ATOM 973 C C . CYS A 1 129 ? 13.706 -4.857 -8.363 1.00 82.56 129 CYS A C 1
ATOM 975 O O . CYS A 1 129 ? 12.674 -4.247 -8.641 1.00 82.56 129 CYS A O 1
ATOM 977 N N . SER A 1 130 ? 13.805 -6.183 -8.441 1.00 82.69 130 SER A N 1
ATOM 978 C CA . SER A 1 130 ? 12.673 -7.067 -8.722 1.00 82.69 130 SER A CA 1
ATOM 979 C C . SER A 1 130 ? 12.382 -7.962 -7.527 1.00 82.69 130 SER A C 1
ATOM 981 O O . SER A 1 130 ? 13.289 -8.357 -6.789 1.00 82.69 130 SER A O 1
ATOM 983 N N . ALA A 1 131 ? 11.113 -8.296 -7.353 1.00 79.69 131 ALA A N 1
ATOM 984 C CA . ALA A 1 131 ? 10.646 -9.238 -6.355 1.00 79.69 131 ALA A CA 1
ATOM 985 C C . ALA A 1 131 ? 9.784 -10.318 -7.010 1.00 79.69 131 ALA A C 1
ATOM 987 O O . ALA A 1 131 ? 9.140 -10.105 -8.040 1.00 79.69 131 ALA A O 1
ATOM 988 N N . TYR A 1 132 ? 9.805 -11.492 -6.386 1.00 76.12 132 TYR A N 1
ATOM 989 C CA . TYR A 1 132 ? 9.124 -12.687 -6.857 1.00 76.12 132 TYR A CA 1
ATOM 990 C C . TYR A 1 132 ? 8.164 -13.170 -5.770 1.00 76.12 132 TYR A C 1
ATOM 992 O O . TYR A 1 132 ? 8.498 -13.073 -4.582 1.00 76.12 132 TYR A O 1
ATOM 1000 N N . PRO A 1 133 ? 6.982 -13.679 -6.146 1.00 70.25 133 PRO A N 1
ATOM 1001 C CA . PRO A 1 133 ? 6.083 -14.311 -5.198 1.00 70.25 133 PRO A CA 1
ATOM 1002 C C . PRO A 1 133 ? 6.698 -15.603 -4.638 1.00 70.25 133 PRO A C 1
ATOM 1004 O O . PRO A 1 133 ? 7.615 -16.174 -5.238 1.00 70.25 133 PRO A O 1
ATOM 1007 N N . PRO A 1 134 ? 6.168 -16.110 -3.514 1.00 67.81 134 PRO A N 1
ATOM 1008 C CA . PRO A 1 134 ? 6.347 -17.509 -3.140 1.00 67.81 134 PRO A CA 1
ATOM 1009 C C . PRO A 1 134 ? 5.894 -18.442 -4.280 1.00 67.81 134 PRO A C 1
ATOM 1011 O O . PRO A 1 134 ? 4.964 -18.111 -5.017 1.00 67.81 134 PRO A O 1
ATOM 1014 N N . GLU A 1 135 ? 6.528 -19.611 -4.419 1.00 61.91 135 GLU A N 1
ATOM 1015 C CA . GLU A 1 135 ? 6.110 -20.628 -5.399 1.00 61.91 135 GLU A CA 1
ATOM 1016 C C 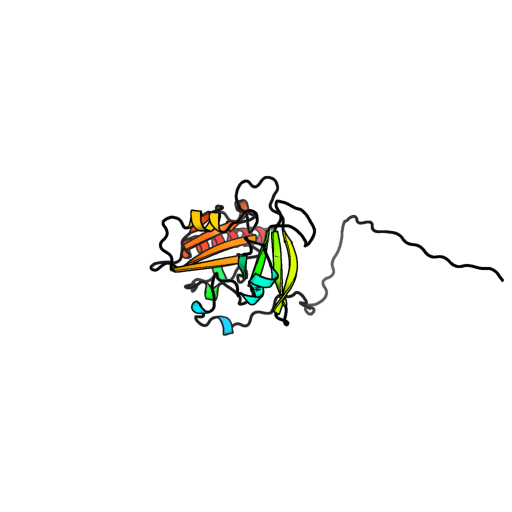. GLU A 1 135 ? 4.616 -20.992 -5.209 1.00 61.91 135 GLU A C 1
ATOM 1018 O O . GLU A 1 135 ? 4.143 -21.124 -4.079 1.00 61.91 135 GLU A O 1
ATOM 1023 N N . ASP A 1 136 ? 3.877 -21.144 -6.318 1.00 56.69 136 ASP A N 1
ATOM 1024 C CA . ASP A 1 136 ? 2.470 -21.588 -6.382 1.00 56.69 136 ASP A CA 1
ATOM 1025 C C . ASP A 1 136 ? 1.376 -20.656 -5.797 1.00 56.69 136 ASP A C 1
ATOM 1027 O O . ASP A 1 136 ? 0.308 -21.127 -5.386 1.00 56.69 136 ASP A O 1
ATOM 1031 N N . SER A 1 137 ? 1.549 -19.327 -5.805 1.00 57.12 137 SER A N 1
ATOM 1032 C CA . SER A 1 137 ? 0.458 -18.424 -5.395 1.00 57.12 137 SER A CA 1
ATOM 1033 C C . SER A 1 137 ? -0.599 -18.243 -6.505 1.00 57.12 137 SER A C 1
ATOM 1035 O O . SER A 1 137 ? -0.373 -17.628 -7.542 1.00 57.12 137 SER A O 1
ATOM 1037 N N . SER A 1 138 ? -1.802 -18.785 -6.283 1.00 66.81 138 SER A N 1
ATOM 1038 C CA . SER A 1 138 ? -3.003 -18.488 -7.097 1.00 66.81 138 SER A CA 1
ATOM 1039 C C . SER A 1 138 ? -3.734 -17.218 -6.643 1.00 66.81 138 SER A C 1
ATOM 1041 O O . SER A 1 138 ? -4.696 -16.788 -7.274 1.00 66.81 138 SER A O 1
ATOM 1043 N N . VAL A 1 139 ? -3.274 -16.632 -5.537 1.00 76.06 139 VAL A N 1
ATOM 1044 C CA . VAL A 1 139 ? -3.821 -15.433 -4.904 1.00 76.06 139 VAL A CA 1
ATOM 1045 C C . VAL A 1 139 ? -2.722 -14.364 -4.888 1.00 76.06 139 VAL A C 1
ATOM 1047 O O . VAL A 1 139 ? -1.555 -14.723 -4.681 1.00 76.06 139 VAL A O 1
ATOM 1050 N N . PRO A 1 140 ? -3.056 -13.078 -5.097 1.00 82.75 140 PRO A N 1
ATOM 1051 C CA . PRO A 1 140 ? -2.090 -11.992 -4.996 1.00 82.75 140 PRO A CA 1
ATOM 1052 C C . PRO A 1 140 ? -1.394 -11.963 -3.638 1.00 82.75 140 PRO A C 1
ATOM 1054 O O . PRO A 1 140 ? -2.015 -12.216 -2.605 1.00 82.75 140 PRO A O 1
ATOM 1057 N N . SER A 1 141 ? -0.108 -11.621 -3.646 1.00 86.81 141 SER A N 1
ATOM 1058 C CA . SER A 1 141 ? 0.708 -11.498 -2.437 1.00 86.81 141 SER A CA 1
ATOM 1059 C C . SER A 1 141 ? 1.724 -10.375 -2.615 1.00 86.81 141 SER A C 1
ATOM 1061 O O . SER A 1 141 ? 2.510 -10.389 -3.570 1.00 86.81 141 SER A O 1
ATOM 1063 N N . GLY A 1 142 ? 1.710 -9.386 -1.722 1.00 89.62 142 GLY A N 1
ATOM 1064 C CA . GLY A 1 142 ? 2.396 -8.124 -1.974 1.00 89.62 142 GLY A CA 1
ATOM 1065 C C . GLY A 1 142 ? 1.873 -7.484 -3.263 1.00 89.62 142 GLY A C 1
ATOM 1066 O O . GLY A 1 142 ? 0.667 -7.332 -3.438 1.00 89.62 142 GLY A O 1
ATOM 1067 N N . PHE A 1 143 ? 2.778 -7.145 -4.183 1.00 89.69 143 PHE A N 1
ATOM 1068 C CA . PHE A 1 143 ? 2.407 -6.651 -5.514 1.00 89.69 143 PHE A CA 1
ATOM 1069 C C . PHE A 1 143 ? 2.297 -7.754 -6.57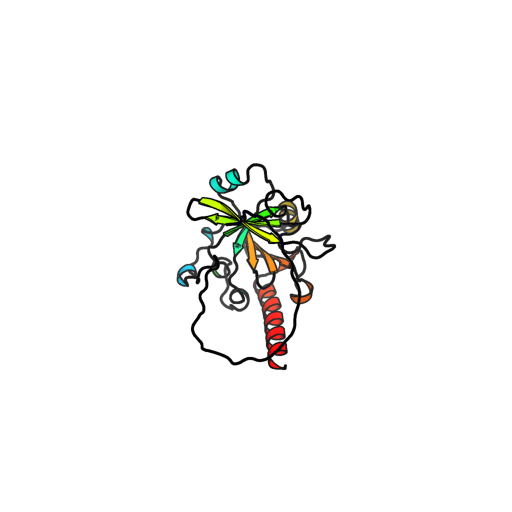4 1.00 89.69 143 PHE A C 1
ATOM 1071 O O . PHE A 1 143 ? 1.803 -7.491 -7.671 1.00 89.69 143 PHE A O 1
ATOM 1078 N N . SER A 1 144 ? 2.748 -8.980 -6.288 1.00 86.56 144 SER A N 1
ATOM 1079 C CA . SER A 1 144 ? 2.687 -10.057 -7.278 1.00 86.56 144 SER A CA 1
ATOM 1080 C C . SER A 1 144 ? 1.241 -10.470 -7.517 1.00 86.56 144 SER A C 1
ATOM 1082 O O . SER A 1 144 ? 0.489 -10.699 -6.567 1.00 86.56 144 SER A O 1
ATOM 1084 N N . GLY A 1 145 ? 0.853 -10.521 -8.792 1.00 83.62 145 GLY A N 1
ATOM 1085 C CA . GLY A 1 145 ? -0.508 -10.832 -9.221 1.00 83.62 145 GLY A CA 1
ATOM 1086 C C . GLY A 1 145 ? -1.548 -9.772 -8.852 1.00 83.62 145 GLY A C 1
ATOM 1087 O O . GLY A 1 145 ? -2.697 -9.924 -9.242 1.00 83.62 145 GLY A O 1
ATOM 1088 N N . LEU A 1 146 ? -1.180 -8.704 -8.135 1.00 88.69 146 LEU A N 1
ATOM 1089 C CA . LEU A 1 146 ? -2.097 -7.629 -7.776 1.00 88.69 146 LEU A CA 1
ATOM 1090 C C . LEU A 1 146 ? -2.298 -6.730 -8.997 1.00 88.69 146 LEU A C 1
ATOM 1092 O O . LEU A 1 146 ? -1.373 -6.031 -9.415 1.00 88.69 146 LEU A O 1
ATOM 1096 N N . THR A 1 147 ? -3.497 -6.740 -9.571 1.00 88.75 147 THR A N 1
ATOM 1097 C CA . THR A 1 147 ? -3.890 -5.888 -10.705 1.00 88.75 147 THR A CA 1
ATOM 1098 C C . THR A 1 147 ? -4.849 -4.793 -10.254 1.00 88.75 147 THR A C 1
ATOM 1100 O O . THR A 1 147 ? -5.403 -4.856 -9.153 1.00 88.75 147 THR A O 1
ATOM 1103 N N . HIS A 1 148 ? -5.055 -3.777 -11.096 1.00 88.44 148 HIS A N 1
ATOM 1104 C CA . HIS A 1 148 ? -6.101 -2.787 -10.825 1.00 88.44 148 HIS A CA 1
ATOM 1105 C C . HIS A 1 148 ? -7.486 -3.448 -10.729 1.00 88.44 148 HIS A C 1
ATOM 1107 O O . HIS A 1 148 ? -8.238 -3.139 -9.811 1.00 88.44 148 HIS A O 1
ATOM 1113 N N . GLU A 1 149 ? -7.788 -4.408 -11.609 1.00 90.75 149 GLU A N 1
ATOM 1114 C CA . GLU A 1 149 ? -9.057 -5.151 -11.603 1.00 90.75 149 GLU A CA 1
ATOM 1115 C C . GLU A 1 149 ? -9.307 -5.871 -10.274 1.00 90.75 149 GLU A C 1
ATOM 1117 O O . GLU A 1 149 ? -10.386 -5.746 -9.712 1.00 90.75 149 GLU A O 1
ATOM 1122 N N . ILE A 1 150 ? -8.296 -6.537 -9.708 1.00 91.44 150 ILE A N 1
ATOM 1123 C CA . ILE A 1 150 ? -8.431 -7.214 -8.409 1.00 91.44 150 ILE A CA 1
ATOM 1124 C C . ILE A 1 150 ? -8.736 -6.223 -7.283 1.00 91.44 150 ILE A C 1
ATOM 1126 O O . ILE A 1 150 ? -9.554 -6.511 -6.410 1.00 91.44 150 ILE A O 1
ATOM 1130 N N . ILE A 1 151 ? -8.085 -5.056 -7.288 1.00 92.25 151 ILE A N 1
ATOM 1131 C CA . ILE A 1 151 ? -8.363 -4.011 -6.297 1.00 92.25 151 ILE A CA 1
ATOM 1132 C C . ILE A 1 151 ? -9.806 -3.519 -6.456 1.00 92.25 151 ILE A C 1
ATOM 1134 O O . ILE A 1 151 ? -10.518 -3.403 -5.464 1.00 92.25 151 ILE A O 1
ATOM 1138 N N . GLN A 1 152 ? -10.253 -3.272 -7.689 1.00 92.31 152 GLN A N 1
ATOM 1139 C CA . GLN A 1 152 ? -11.623 -2.838 -7.976 1.00 92.31 152 GLN A CA 1
ATOM 1140 C C . GLN A 1 152 ? -12.666 -3.889 -7.577 1.00 92.31 152 GLN A C 1
ATOM 1142 O O . GLN A 1 152 ? -13.689 -3.540 -6.991 1.00 92.31 152 GLN A O 1
ATOM 1147 N N . ASP A 1 153 ? -12.391 -5.171 -7.814 1.00 93.88 153 ASP A N 1
ATOM 1148 C CA . ASP A 1 153 ? -13.252 -6.274 -7.389 1.00 93.88 153 ASP A CA 1
ATOM 1149 C C . ASP A 1 153 ? -13.354 -6.351 -5.859 1.00 93.88 153 ASP A C 1
ATOM 1151 O 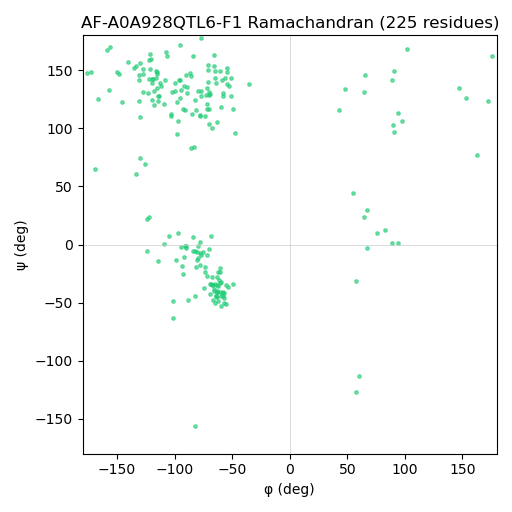O . ASP A 1 153 ? -14.445 -6.545 -5.323 1.00 93.88 153 ASP A O 1
ATOM 1155 N N . ALA A 1 154 ? -12.248 -6.142 -5.137 1.00 92.75 154 ALA A N 1
ATOM 1156 C CA . ALA A 1 154 ? -12.252 -6.096 -3.673 1.00 92.75 154 ALA A CA 1
ATOM 1157 C C . ALA A 1 154 ? -13.008 -4.873 -3.118 1.00 92.75 154 ALA A C 1
ATOM 1159 O O . ALA A 1 154 ? -13.579 -4.930 -2.030 1.00 92.75 154 ALA A O 1
ATOM 1160 N N . LEU A 1 155 ? -13.043 -3.777 -3.878 1.00 92.38 155 LEU A N 1
ATOM 1161 C CA . LEU A 1 155 ? -13.808 -2.568 -3.569 1.00 92.38 155 LEU A CA 1
ATOM 1162 C C . LEU A 1 155 ? -15.285 -2.663 -3.975 1.00 92.38 155 LEU A C 1
ATOM 1164 O O . LEU A 1 155 ? -16.063 -1.752 -3.682 1.00 92.38 155 LEU A O 1
ATOM 1168 N N . ALA A 1 156 ? -15.703 -3.740 -4.644 1.00 93.50 156 ALA A N 1
ATOM 1169 C CA . ALA A 1 156 ? -17.064 -3.872 -5.137 1.00 93.50 156 ALA A CA 1
ATOM 1170 C C . ALA A 1 156 ? -18.082 -3.799 -3.985 1.00 93.50 156 ALA A C 1
ATOM 1172 O O . ALA A 1 156 ? -18.119 -4.638 -3.087 1.00 93.50 156 ALA A O 1
ATOM 1173 N N . GLY A 1 157 ? -18.953 -2.789 -4.035 1.00 90.69 157 GLY A N 1
ATOM 1174 C CA . GLY A 1 157 ? -19.967 -2.549 -3.004 1.00 90.69 157 GLY A CA 1
ATOM 1175 C C . GLY A 1 157 ? -19.510 -1.659 -1.844 1.00 90.69 157 GLY A C 1
ATOM 1176 O O . GLY A 1 157 ? -20.316 -1.388 -0.955 1.00 90.69 157 GLY A O 1
ATOM 1177 N N . ILE A 1 158 ? -18.274 -1.161 -1.870 1.00 91.50 158 ILE A N 1
ATOM 1178 C CA . ILE A 1 158 ? -17.766 -0.151 -0.940 1.00 91.50 158 ILE A CA 1
ATOM 1179 C C . ILE A 1 158 ? -17.925 1.222 -1.595 1.00 91.50 158 ILE A C 1
ATOM 1181 O O . ILE A 1 158 ? -17.487 1.439 -2.722 1.00 91.50 158 ILE A O 1
ATOM 1185 N N . ALA A 1 159 ? -18.581 2.153 -0.904 1.00 92.12 159 ALA A N 1
ATOM 1186 C CA . ALA A 1 159 ? -18.646 3.543 -1.339 1.00 92.12 159 ALA A CA 1
ATOM 1187 C C . ALA A 1 159 ? -17.397 4.275 -0.836 1.00 92.12 159 ALA A C 1
ATOM 1189 O O . ALA A 1 159 ? -17.237 4.449 0.372 1.00 92.12 159 ALA A O 1
ATOM 1190 N N . TYR A 1 160 ? -16.524 4.681 -1.756 1.00 91.06 160 TYR A N 1
ATOM 1191 C CA . TYR A 1 160 ? -15.257 5.334 -1.438 1.00 91.06 160 TYR A CA 1
ATOM 1192 C C . TYR A 1 160 ? -15.027 6.575 -2.309 1.00 91.06 160 TYR A C 1
ATOM 1194 O O . TYR A 1 160 ? -15.556 6.679 -3.417 1.00 91.06 160 TYR A O 1
ATOM 1202 N N . GLU A 1 161 ? -14.245 7.518 -1.788 1.00 88.69 161 GLU A N 1
ATOM 1203 C CA . GLU A 1 161 ? -13.849 8.751 -2.478 1.00 88.69 161 GLU A CA 1
ATOM 1204 C C . GLU A 1 161 ? -12.570 8.545 -3.299 1.00 88.69 161 GLU A C 1
ATOM 1206 O O . GLU A 1 161 ? -12.508 8.923 -4.464 1.00 88.69 161 GLU A O 1
ATOM 1211 N N . ASP A 1 162 ? -11.556 7.930 -2.686 1.00 89.19 162 ASP A N 1
ATOM 1212 C CA . ASP A 1 162 ? -10.265 7.595 -3.294 1.00 89.19 162 ASP A CA 1
ATOM 1213 C C . ASP A 1 162 ? -9.635 6.424 -2.520 1.00 89.19 162 ASP A C 1
ATOM 1215 O O . ASP A 1 162 ? -10.099 6.048 -1.439 1.00 89.19 162 ASP A O 1
ATOM 1219 N N . TYR A 1 163 ? -8.559 5.849 -3.037 1.00 92.69 163 TYR A N 1
ATOM 1220 C CA . TYR A 1 163 ? -7.701 4.941 -2.290 1.00 92.69 163 TYR A CA 1
ATOM 1221 C C . TYR A 1 163 ? -6.238 5.204 -2.630 1.00 92.69 163 TYR A C 1
ATOM 1223 O O . TYR A 1 163 ? -5.914 5.691 -3.705 1.00 92.69 163 TYR A O 1
ATOM 1231 N N . ILE A 1 164 ? -5.327 4.828 -1.741 1.00 93.81 164 ILE A N 1
ATOM 1232 C CA . ILE A 1 164 ? -3.900 4.781 -2.062 1.00 93.81 164 ILE A CA 1
ATOM 1233 C C . ILE A 1 164 ? -3.361 3.375 -1.852 1.00 93.81 164 ILE A C 1
ATOM 1235 O O . ILE A 1 164 ? -3.850 2.617 -1.014 1.00 93.81 164 ILE A O 1
ATOM 1239 N N . ILE A 1 165 ? -2.331 3.029 -2.617 1.00 95.88 165 ILE A N 1
ATOM 1240 C CA . ILE A 1 165 ? -1.574 1.800 -2.404 1.00 95.88 165 ILE A CA 1
ATOM 1241 C C . ILE A 1 165 ? -0.370 2.155 -1.543 1.00 95.88 165 ILE A C 1
ATOM 1243 O O . ILE A 1 165 ? 0.335 3.130 -1.812 1.00 95.88 165 ILE A O 1
ATOM 1247 N N . THR A 1 166 ? -0.120 1.369 -0.507 1.00 94.50 166 THR A N 1
ATOM 1248 C CA . THR A 1 166 ? 1.034 1.543 0.362 1.00 94.50 166 THR A CA 1
ATOM 1249 C C . THR A 1 166 ? 1.774 0.229 0.550 1.00 94.50 166 THR A C 1
ATOM 1251 O O . THR A 1 166 ? 1.224 -0.861 0.369 1.00 94.50 166 THR A O 1
ATOM 1254 N N . TYR A 1 167 ? 3.053 0.331 0.893 1.00 92.50 167 TYR A N 1
ATOM 1255 C CA . TYR A 1 167 ? 3.904 -0.824 1.127 1.00 92.50 167 TYR A CA 1
ATOM 1256 C C . TYR A 1 167 ? 4.665 -0.677 2.439 1.00 92.50 167 TYR A C 1
ATOM 1258 O O . TYR A 1 167 ? 5.413 0.283 2.636 1.00 92.50 167 TYR A O 1
ATOM 1266 N N . GLU A 1 168 ? 4.495 -1.653 3.332 1.00 89.56 168 GLU A N 1
ATOM 1267 C CA . GLU A 1 168 ? 5.338 -1.800 4.514 1.00 89.56 168 GLU A CA 1
ATOM 1268 C C . GLU A 1 168 ? 6.322 -2.947 4.262 1.00 89.56 168 GLU A C 1
ATOM 1270 O O . GLU A 1 168 ? 5.957 -4.124 4.162 1.00 89.56 168 GLU A O 1
ATOM 1275 N N . GLN A 1 169 ? 7.593 -2.578 4.119 1.00 84.00 169 GLN A N 1
ATOM 1276 C CA . GLN A 1 169 ? 8.645 -3.483 3.675 1.00 84.00 169 GLN A CA 1
ATOM 1277 C C . GLN A 1 169 ? 8.985 -4.575 4.697 1.00 84.00 169 GLN A C 1
ATOM 1279 O O . GLN A 1 169 ? 9.344 -5.687 4.314 1.00 84.00 169 GLN A O 1
ATOM 1284 N N . ARG A 1 170 ? 8.897 -4.282 5.996 1.00 82.81 170 ARG A N 1
ATOM 1285 C CA . ARG A 1 170 ? 9.261 -5.211 7.072 1.00 82.81 170 ARG A CA 1
ATOM 1286 C C . ARG A 1 170 ? 8.218 -6.312 7.263 1.00 82.81 170 ARG A C 1
ATOM 1288 O O . ARG A 1 170 ? 8.585 -7.449 7.543 1.00 82.81 170 ARG A O 1
ATOM 1295 N N . LEU A 1 171 ? 6.945 -5.972 7.123 1.00 85.19 171 LEU A N 1
ATOM 1296 C CA . LEU A 1 171 ? 5.812 -6.884 7.086 1.00 85.19 171 LEU A CA 1
ATOM 1297 C C . LEU A 1 171 ? 5.703 -7.556 5.713 1.00 85.19 171 LEU A C 1
ATOM 1299 O O . LEU A 1 171 ? 5.004 -8.556 5.582 1.00 85.19 171 LEU A O 1
ATOM 1303 N N . GLY A 1 172 ? 6.352 -7.002 4.682 1.00 86.50 172 GLY A N 1
ATOM 1304 C CA . GLY A 1 172 ? 6.217 -7.469 3.307 1.00 86.50 172 GLY A CA 1
ATOM 1305 C C . GLY A 1 172 ? 4.751 -7.470 2.884 1.00 86.50 172 GLY A C 1
ATOM 1306 O O . GLY A 1 172 ? 4.259 -8.470 2.366 1.00 86.50 172 GLY A O 1
ATOM 1307 N N . THR A 1 173 ? 4.023 -6.400 3.200 1.00 90.31 173 THR A N 1
ATOM 1308 C CA . THR A 1 173 ? 2.572 -6.325 3.003 1.00 90.31 173 THR A CA 1
ATOM 1309 C C . THR A 1 173 ? 2.220 -5.076 2.223 1.00 90.31 173 THR A C 1
ATOM 1311 O O . THR A 1 173 ? 2.686 -3.979 2.541 1.00 90.31 173 THR A O 1
ATOM 1314 N N . VAL A 1 174 ? 1.396 -5.263 1.195 1.00 94.88 174 VAL A N 1
ATOM 1315 C CA . VAL A 1 174 ? 0.729 -4.161 0.508 1.00 94.88 174 VAL A CA 1
ATOM 1316 C C . VAL A 1 174 ? -0.594 -3.896 1.208 1.00 94.88 174 VAL A C 1
ATOM 1318 O O . VAL A 1 174 ? -1.368 -4.826 1.446 1.00 94.88 174 VAL A O 1
ATOM 1321 N N . PHE A 1 175 ? -0.842 -2.632 1.525 1.00 95.19 175 PHE A N 1
ATOM 1322 C CA . PHE A 1 175 ? -2.114 -2.166 2.054 1.00 95.19 175 PHE A CA 1
ATOM 1323 C C . PHE A 1 175 ? -2.749 -1.247 1.013 1.00 95.19 175 PHE A C 1
ATOM 1325 O O . PHE A 1 175 ? -2.116 -0.311 0.528 1.00 95.19 175 PHE A O 1
ATOM 1332 N N . VAL A 1 176 ? -3.997 -1.514 0.650 1.00 96.38 176 VAL A N 1
ATOM 1333 C CA . VAL A 1 176 ? -4.813 -0.572 -0.115 1.00 96.38 176 VAL A CA 1
ATOM 1334 C C . VAL A 1 176 ? -5.676 0.159 0.895 1.00 96.38 176 VAL A C 1
ATOM 1336 O O . VAL A 1 176 ? -6.588 -0.429 1.473 1.00 96.38 176 VAL A O 1
ATOM 1339 N N . TRP A 1 177 ? -5.338 1.417 1.156 1.00 94.12 177 TRP A N 1
ATOM 1340 C CA . TRP A 1 177 ? -6.040 2.247 2.124 1.00 94.12 177 TRP A CA 1
ATOM 1341 C C . TRP A 1 177 ? -7.121 3.043 1.408 1.00 94.12 177 TRP A C 1
ATOM 1343 O O . TRP A 1 177 ? -6.823 3.869 0.548 1.00 94.12 177 TRP A O 1
ATOM 1353 N N . VAL A 1 178 ? -8.373 2.785 1.758 1.00 93.19 178 VAL A N 1
ATOM 1354 C CA . VAL A 1 178 ? -9.555 3.251 1.039 1.00 93.19 178 VAL A CA 1
ATOM 1355 C C . VAL A 1 178 ? -10.255 4.319 1.867 1.00 93.19 178 VAL A C 1
ATOM 1357 O O . VAL A 1 178 ? -10.676 4.067 2.997 1.00 93.19 178 VAL A O 1
ATOM 1360 N N . ARG A 1 179 ? -10.391 5.515 1.296 1.00 88.44 179 ARG A N 1
ATOM 1361 C CA . ARG A 1 179 ? -11.067 6.661 1.905 1.00 88.44 179 ARG A CA 1
ATOM 1362 C C . ARG A 1 179 ? -12.570 6.523 1.718 1.00 88.44 179 ARG A C 1
ATOM 1364 O O . ARG A 1 179 ? -13.045 6.591 0.587 1.00 88.44 179 ARG A O 1
ATOM 1371 N N . CYS A 1 180 ? -13.314 6.382 2.808 1.00 86.81 180 CYS A N 1
ATOM 1372 C CA . CYS A 1 180 ? -14.778 6.332 2.771 1.00 86.81 180 CYS A CA 1
ATOM 1373 C C . CYS A 1 180 ? -15.376 7.473 3.603 1.00 86.81 180 CYS A C 1
ATOM 1375 O O . CYS A 1 180 ? -14.724 7.997 4.501 1.00 86.81 180 CYS A O 1
ATOM 1377 N N . GLU A 1 181 ? -16.638 7.829 3.343 1.00 81.81 181 GLU A N 1
ATOM 1378 C CA . GLU A 1 181 ? -17.299 8.962 4.017 1.00 81.81 181 GLU A CA 1
ATOM 1379 C C . GLU A 1 181 ? -17.390 8.803 5.548 1.00 81.81 181 GLU A C 1
ATOM 1381 O O . GLU A 1 181 ? -17.378 9.794 6.279 1.00 81.81 181 GLU A O 1
ATOM 1386 N N . SER A 1 182 ? -17.531 7.567 6.043 1.00 80.75 182 SER A N 1
ATOM 1387 C CA . SER A 1 182 ? -17.730 7.288 7.470 1.00 80.75 182 SER A CA 1
ATOM 1388 C C . SER A 1 182 ? -16.471 6.811 8.189 1.00 80.75 182 SER A C 1
ATOM 1390 O O . SER A 1 182 ? -16.173 7.288 9.280 1.00 80.75 182 SER A O 1
ATOM 1392 N N . GLU A 1 183 ? -15.773 5.836 7.613 1.00 86.06 183 GLU A N 1
ATOM 1393 C CA . GLU A 1 183 ? -14.592 5.203 8.196 1.00 86.06 183 GLU A CA 1
ATOM 1394 C C . GLU A 1 183 ? -13.757 4.585 7.078 1.00 86.06 183 GLU A C 1
ATOM 1396 O O . GLU A 1 183 ? -14.300 3.899 6.212 1.00 86.06 183 GLU A O 1
ATOM 1401 N N . ASP A 1 184 ? -12.448 4.828 7.103 1.00 89.12 184 ASP A N 1
ATOM 1402 C CA . ASP A 1 184 ? -11.529 4.229 6.144 1.00 89.12 184 ASP A CA 1
ATOM 1403 C C . ASP A 1 184 ? -11.472 2.707 6.311 1.00 89.12 184 ASP A C 1
ATOM 1405 O O . ASP A 1 184 ? -11.452 2.181 7.428 1.00 89.12 184 ASP A O 1
ATOM 1409 N N . VAL A 1 185 ? -11.356 2.004 5.188 1.00 93.31 185 VAL A N 1
ATOM 1410 C CA . VAL A 1 185 ? -11.138 0.555 5.173 1.00 93.31 185 VAL A CA 1
ATOM 1411 C C . VAL A 1 185 ? -9.780 0.241 4.567 1.00 93.31 185 VAL A C 1
ATOM 1413 O O . VAL A 1 185 ? -9.299 0.943 3.677 1.00 93.31 185 VAL A O 1
ATOM 1416 N N . ILE A 1 186 ? -9.143 -0.817 5.055 1.00 95.31 186 ILE A N 1
ATOM 1417 C CA . ILE A 1 186 ? -7.829 -1.244 4.589 1.00 95.31 186 ILE A CA 1
ATOM 1418 C C . ILE A 1 186 ? -7.934 -2.658 4.038 1.00 95.31 186 ILE A C 1
ATOM 1420 O O . ILE A 1 186 ? -8.354 -3.573 4.744 1.00 95.31 186 ILE A O 1
ATOM 1424 N N . ILE A 1 187 ? -7.514 -2.832 2.787 1.00 96.56 187 ILE A N 1
ATOM 1425 C CA . ILE A 1 187 ? -7.420 -4.139 2.135 1.00 96.56 187 ILE A CA 1
ATOM 1426 C C . ILE A 1 187 ? -5.969 -4.611 2.184 1.00 96.56 187 ILE A C 1
ATOM 1428 O O . ILE A 1 187 ? -5.065 -3.845 1.843 1.00 96.56 187 ILE A O 1
ATOM 1432 N N . THR A 1 188 ? -5.721 -5.856 2.589 1.00 95.19 188 THR A N 1
ATOM 1433 C CA . THR A 1 188 ? -4.353 -6.359 2.793 1.00 95.19 188 THR A CA 1
ATOM 1434 C C . THR A 1 188 ? -3.944 -7.431 1.796 1.00 95.19 188 THR A C 1
ATOM 1436 O O . THR A 1 188 ? -4.701 -8.356 1.513 1.00 95.19 188 THR A O 1
ATOM 1439 N N . TYR A 1 189 ? -2.699 -7.354 1.329 1.00 93.50 189 TYR A N 1
ATOM 1440 C CA . TYR A 1 189 ? -2.059 -8.369 0.490 1.00 93.50 189 TYR A CA 1
ATOM 1441 C C . TYR A 1 189 ? -0.681 -8.727 1.070 1.00 93.50 189 TYR A C 1
ATOM 1443 O O . TYR A 1 189 ? 0.354 -8.258 0.582 1.00 93.50 189 TYR A O 1
ATOM 1451 N N . PRO A 1 190 ? -0.633 -9.495 2.172 1.00 91.31 190 PRO A N 1
ATOM 1452 C CA . PRO A 1 190 ? 0.618 -9.917 2.794 1.00 91.31 190 PRO A CA 1
ATOM 1453 C C . PRO A 1 190 ? 1.377 -10.955 1.953 1.00 91.31 190 PRO A C 1
ATOM 1455 O O . PRO A 1 190 ? 0.815 -11.920 1.446 1.00 91.31 190 PRO A O 1
ATOM 1458 N N . THR A 1 191 ? 2.704 -10.832 1.882 1.00 86.88 191 THR A N 1
ATOM 1459 C CA . THR A 1 191 ? 3.571 -11.915 1.366 1.00 86.88 191 THR A CA 1
ATOM 1460 C C . THR A 1 191 ? 3.705 -13.077 2.353 1.00 86.88 191 THR A C 1
ATOM 1462 O O . THR A 1 191 ? 4.072 -14.183 1.963 1.00 86.88 191 THR A O 1
ATOM 1465 N N . ARG A 1 192 ? 3.403 -12.831 3.636 1.00 82.56 192 ARG A N 1
ATOM 1466 C CA . ARG A 1 192 ? 3.503 -13.775 4.759 1.00 82.56 192 ARG A CA 1
ATOM 1467 C C . ARG A 1 192 ? 2.239 -13.746 5.621 1.00 82.56 192 ARG A C 1
ATOM 1469 O O . ARG A 1 192 ? 2.288 -13.401 6.802 1.00 82.56 192 ARG A O 1
ATOM 1476 N N . SER A 1 193 ? 1.093 -14.069 5.018 1.00 80.38 193 SER A N 1
ATOM 1477 C CA . SER A 1 193 ? -0.208 -14.135 5.713 1.00 80.38 193 SER A CA 1
ATOM 1478 C C . SER A 1 193 ? -0.169 -15.042 6.947 1.00 80.38 193 SER A C 1
ATOM 1480 O O . SER A 1 193 ? -0.745 -14.709 7.982 1.00 80.38 193 SER A O 1
ATOM 1482 N N . ASP A 1 194 ? 0.588 -16.140 6.861 1.00 78.56 194 ASP A N 1
ATOM 1483 C CA . ASP A 1 194 ? 0.826 -17.119 7.924 1.00 78.56 194 ASP A CA 1
ATOM 1484 C C . ASP A 1 194 ? 1.386 -16.507 9.214 1.00 78.56 194 ASP A C 1
ATOM 1486 O O . ASP A 1 194 ? 1.057 -16.965 10.307 1.00 78.56 194 ASP A O 1
ATOM 1490 N N . LEU A 1 195 ? 2.222 -15.475 9.092 1.00 80.81 195 LEU A N 1
ATOM 1491 C CA . LEU A 1 195 ? 2.872 -14.827 10.232 1.00 80.81 195 LEU A CA 1
ATOM 1492 C C . LEU A 1 195 ? 2.093 -13.630 10.769 1.00 80.81 195 LEU A C 1
ATOM 1494 O O . LEU A 1 195 ? 2.263 -13.260 11.927 1.00 80.81 195 LEU A O 1
ATOM 1498 N N . LEU A 1 196 ? 1.283 -12.999 9.922 1.00 84.56 196 LEU A N 1
ATOM 1499 C CA . LEU A 1 196 ? 0.634 -11.730 10.242 1.00 84.56 196 LEU A CA 1
ATOM 1500 C C . LEU A 1 196 ? -0.810 -11.892 10.711 1.00 84.56 196 LEU A C 1
ATOM 1502 O O . LEU A 1 196 ? -1.377 -10.934 11.223 1.00 84.56 196 LEU A O 1
ATOM 1506 N N . GLY A 1 197 ? -1.411 -13.073 10.534 1.00 86.06 197 GLY A N 1
ATOM 1507 C CA . GLY A 1 197 ? -2.834 -13.270 10.824 1.00 86.06 197 GLY A CA 1
ATOM 1508 C C . GLY A 1 197 ? -3.741 -12.438 9.911 1.00 86.06 197 GLY A C 1
ATOM 1509 O O . GLY A 1 197 ? -4.867 -12.130 10.285 1.00 86.06 197 GLY A O 1
ATOM 1510 N N . LEU A 1 198 ? -3.232 -12.058 8.735 1.00 91.56 198 LEU A N 1
ATOM 1511 C CA . LEU A 1 198 ? -3.934 -11.264 7.733 1.00 91.56 198 LEU A CA 1
ATOM 1512 C C . LEU A 1 198 ? -4.297 -12.131 6.533 1.00 91.56 198 LEU A C 1
ATOM 1514 O O . LEU A 1 198 ? -3.501 -12.963 6.089 1.00 91.56 198 LEU A O 1
ATOM 1518 N N . GLU A 1 199 ? -5.482 -11.904 5.982 1.00 90.88 199 GLU A N 1
ATOM 1519 C CA . GLU A 1 199 ? -5.960 -12.585 4.784 1.00 90.88 199 GLU A CA 1
ATOM 1520 C C . GLU A 1 199 ? -5.559 -11.812 3.521 1.00 90.88 199 GLU A C 1
ATOM 1522 O O . GLU A 1 199 ? -5.524 -10.580 3.501 1.00 90.88 199 GLU A O 1
ATOM 1527 N N . ASN A 1 200 ? -5.276 -12.534 2.435 1.00 88.69 200 ASN A N 1
ATOM 1528 C CA . ASN A 1 200 ? -5.102 -11.902 1.127 1.00 88.69 200 ASN A CA 1
ATOM 1529 C C . ASN A 1 200 ? -6.461 -11.423 0.612 1.00 88.69 200 ASN A C 1
ATOM 1531 O O . ASN A 1 200 ? -7.375 -12.230 0.450 1.00 88.69 200 ASN A O 1
ATOM 1535 N N . GLY A 1 201 ? -6.580 -10.120 0.357 1.00 91.00 201 GLY A N 1
ATOM 1536 C CA . GLY A 1 201 ? -7.859 -9.472 0.069 1.00 91.00 201 GLY A CA 1
ATOM 1537 C C . GLY A 1 201 ? -8.732 -9.264 1.312 1.00 91.00 201 GLY A C 1
ATOM 1538 O O . GLY A 1 201 ? -9.898 -8.907 1.167 1.00 91.00 201 GLY A O 1
ATOM 1539 N N . GLY A 1 202 ? -8.197 -9.486 2.520 1.00 93.62 202 GLY A N 1
ATOM 1540 C CA . GLY A 1 202 ? -8.909 -9.207 3.766 1.00 93.62 202 GLY A CA 1
ATOM 1541 C C . GLY A 1 202 ? -9.178 -7.711 3.913 1.00 93.62 202 GLY A C 1
ATOM 1542 O O . GLY A 1 202 ? -8.306 -6.904 3.593 1.00 93.62 202 GLY A O 1
ATOM 1543 N N . ILE A 1 203 ? -10.377 -7.356 4.380 1.00 95.62 203 ILE A N 1
ATOM 1544 C CA . ILE A 1 203 ? -10.847 -5.974 4.532 1.00 95.62 203 ILE A CA 1
ATOM 1545 C C . ILE A 1 203 ? -11.029 -5.694 6.018 1.00 95.62 203 ILE A C 1
ATOM 1547 O O . ILE A 1 203 ? -11.791 -6.392 6.685 1.00 95.62 203 ILE A O 1
ATOM 1551 N N . TYR A 1 204 ? -10.352 -4.666 6.516 1.00 94.38 204 TYR A N 1
ATOM 1552 C CA . TYR A 1 204 ? -10.280 -4.358 7.939 1.00 94.38 204 TYR A CA 1
ATOM 1553 C C . TYR A 1 204 ? -10.591 -2.889 8.202 1.00 94.38 204 TYR A C 1
ATOM 1555 O O . TYR A 1 204 ? -10.203 -2.011 7.426 1.00 94.38 204 TYR A O 1
ATOM 1563 N N . ALA A 1 205 ? -11.223 -2.617 9.340 1.00 92.25 205 ALA A N 1
ATOM 1564 C CA . ALA A 1 205 ? -11.200 -1.281 9.926 1.00 92.25 205 ALA A CA 1
ATOM 1565 C C . ALA A 1 205 ? -9.797 -0.978 10.485 1.00 92.25 205 ALA A C 1
ATOM 1567 O O . ALA A 1 205 ? -9.069 -1.892 10.887 1.00 92.25 205 ALA A O 1
ATOM 1568 N N . LEU A 1 206 ? -9.422 0.303 10.576 1.00 89.44 206 LEU A N 1
ATOM 1569 C CA . LEU A 1 206 ? -8.093 0.702 11.058 1.00 89.44 206 LEU A CA 1
ATOM 1570 C C . LEU A 1 206 ? -7.775 0.121 12.440 1.00 89.44 206 LEU A C 1
ATOM 1572 O O . LEU A 1 206 ? -6.741 -0.520 12.617 1.00 89.44 206 LEU A O 1
ATOM 1576 N N . GLY A 1 207 ? -8.680 0.298 13.405 1.00 88.75 207 GLY A N 1
ATOM 1577 C CA . GLY A 1 207 ? -8.464 -0.179 14.773 1.00 88.75 207 GLY A CA 1
ATOM 1578 C C . GLY A 1 207 ? -8.346 -1.704 14.870 1.00 88.75 207 GLY A C 1
ATOM 1579 O O . GLY A 1 207 ? -7.548 -2.212 15.657 1.00 88.75 207 GLY A O 1
ATOM 1580 N N . GLU A 1 208 ? -9.090 -2.441 14.041 1.00 93.19 208 GLU A N 1
ATOM 1581 C CA . GLU A 1 208 ? -8.988 -3.901 13.957 1.00 93.19 208 GLU A CA 1
ATOM 1582 C C . GLU A 1 208 ? -7.608 -4.322 13.441 1.00 93.19 208 GLU A C 1
ATOM 1584 O O . GLU A 1 208 ? -6.913 -5.107 14.092 1.00 93.19 208 GLU A O 1
ATOM 1589 N N . LEU A 1 209 ? -7.172 -3.736 12.323 1.00 93.06 209 LEU A N 1
ATOM 1590 C CA . LEU A 1 209 ? -5.874 -4.018 11.719 1.00 93.06 209 LEU A CA 1
ATOM 1591 C C . LEU A 1 209 ? -4.715 -3.690 12.671 1.00 93.06 209 LEU A C 1
ATOM 1593 O O . LEU A 1 209 ? -3.787 -4.489 12.825 1.00 93.06 209 LEU A O 1
ATOM 1597 N N . GLN A 1 210 ? -4.776 -2.539 13.346 1.00 90.81 210 GLN A N 1
ATOM 1598 C CA . GLN A 1 210 ? -3.778 -2.145 14.342 1.00 90.81 210 GLN A CA 1
ATOM 1599 C C . GLN A 1 210 ? -3.710 -3.143 15.497 1.00 90.81 210 GLN A C 1
ATOM 1601 O O . GLN A 1 210 ? -2.615 -3.499 15.941 1.00 90.81 210 GLN A O 1
ATOM 1606 N N . SER A 1 211 ? -4.861 -3.632 15.963 1.00 92.00 211 SER A N 1
ATOM 1607 C CA . SER A 1 211 ? -4.920 -4.607 17.048 1.00 92.00 211 SER A CA 1
ATOM 1608 C C . SER A 1 211 ? -4.271 -5.937 16.649 1.00 92.00 211 SER A C 1
ATOM 1610 O O . SER A 1 211 ? -3.458 -6.459 17.416 1.00 92.00 211 SER A O 1
ATOM 1612 N N . ILE A 1 212 ? -4.554 -6.445 15.441 1.00 93.88 212 ILE A N 1
ATOM 1613 C CA . ILE A 1 212 ? -3.947 -7.677 14.904 1.00 93.88 212 ILE A CA 1
ATOM 1614 C C . ILE A 1 212 ? -2.422 -7.531 14.826 1.00 93.88 212 ILE A C 1
ATOM 1616 O O . ILE A 1 212 ? -1.675 -8.332 15.392 1.00 93.88 212 ILE A O 1
ATOM 1620 N N . LEU A 1 213 ? -1.937 -6.469 14.177 1.00 91.94 213 LEU A N 1
ATOM 1621 C CA . LEU A 1 213 ? -0.502 -6.259 13.971 1.00 91.94 213 LEU A CA 1
ATOM 1622 C C . LEU A 1 213 ? 0.253 -6.001 15.282 1.00 91.94 213 LEU A C 1
ATOM 1624 O O . LEU A 1 213 ? 1.383 -6.468 15.454 1.00 91.94 213 LEU A O 1
ATOM 1628 N N . THR A 1 214 ? -0.372 -5.311 16.236 1.00 90.88 214 THR A N 1
ATOM 1629 C CA . THR A 1 214 ? 0.197 -5.078 17.571 1.00 90.88 214 THR A CA 1
ATOM 1630 C C . THR A 1 214 ? 0.338 -6.377 18.361 1.00 90.88 214 THR A C 1
ATOM 1632 O O . THR A 1 214 ? 1.348 -6.579 19.045 1.00 90.88 214 THR A O 1
ATOM 1635 N N . GLU A 1 215 ? -0.640 -7.279 18.275 1.00 91.19 215 GLU A N 1
ATOM 1636 C CA . GLU A 1 215 ? -0.558 -8.595 18.911 1.00 91.19 215 GLU A CA 1
ATOM 1637 C C . GLU A 1 215 ? 0.603 -9.414 18.338 1.00 91.19 215 GLU A C 1
ATOM 1639 O O . GLU A 1 215 ? 1.453 -9.894 19.100 1.00 91.19 215 GLU A O 1
ATOM 1644 N N . VAL A 1 216 ? 0.701 -9.487 17.006 1.00 89.56 216 VAL A N 1
ATOM 1645 C CA . VAL A 1 216 ? 1.794 -10.174 16.304 1.00 89.56 216 VAL A CA 1
ATOM 1646 C C . VAL A 1 216 ? 3.147 -9.598 16.721 1.00 89.56 216 VAL A C 1
ATOM 1648 O O . VAL A 1 216 ? 4.024 -10.341 17.169 1.00 89.56 216 VAL A O 1
ATOM 1651 N N . TYR A 1 217 ? 3.304 -8.273 16.682 1.00 87.81 217 TYR A N 1
ATOM 1652 C CA . TYR A 1 217 ? 4.538 -7.593 17.079 1.00 87.81 217 TYR A CA 1
ATOM 1653 C C . TYR A 1 217 ? 4.956 -7.917 18.521 1.00 87.81 217 TYR A C 1
ATOM 1655 O O . TYR A 1 217 ? 6.118 -8.239 18.790 1.00 87.81 217 TYR A O 1
ATOM 1663 N N . ASN A 1 218 ? 4.012 -7.872 19.462 1.00 87.00 218 ASN A N 1
ATOM 1664 C CA . ASN A 1 218 ? 4.286 -8.169 20.865 1.00 87.00 218 ASN A CA 1
ATOM 1665 C C . ASN A 1 218 ? 4.635 -9.646 21.094 1.00 87.00 218 ASN A C 1
ATOM 1667 O O . ASN A 1 218 ? 5.473 -9.945 21.951 1.00 87.00 218 ASN A O 1
ATOM 1671 N N . SER A 1 219 ? 4.025 -10.568 20.347 1.00 85.81 219 SER A N 1
ATOM 1672 C CA . SER A 1 219 ? 4.346 -11.998 20.419 1.00 85.81 219 SER A CA 1
ATOM 1673 C C . SER A 1 219 ? 5.791 -12.279 19.976 1.00 85.81 219 SER A C 1
ATOM 1675 O O . SER A 1 219 ? 6.541 -12.946 20.694 1.00 85.81 219 SER A O 1
ATOM 1677 N N . GLU A 1 220 ? 6.223 -11.653 18.880 1.00 80.94 220 GLU A N 1
ATOM 1678 C CA . GLU A 1 220 ? 7.581 -11.727 18.334 1.00 80.94 220 GLU A CA 1
ATOM 1679 C C . GLU A 1 220 ? 8.628 -11.104 19.266 1.00 80.94 220 GLU A C 1
ATOM 1681 O O . GLU A 1 220 ? 9.737 -11.616 19.425 1.00 80.94 220 GLU A O 1
ATOM 1686 N N . MET A 1 221 ? 8.296 -9.993 19.926 1.00 77.06 221 MET A N 1
ATOM 1687 C CA . MET A 1 221 ? 9.203 -9.387 20.904 1.00 77.06 221 MET A CA 1
ATOM 1688 C C . MET A 1 221 ? 9.345 -10.239 22.168 1.00 77.06 221 MET A C 1
ATOM 1690 O O . MET A 1 221 ? 10.426 -10.302 22.757 1.00 77.06 221 MET A O 1
ATOM 1694 N N . ARG A 1 222 ? 8.282 -10.932 22.591 1.00 77.12 222 ARG A N 1
ATOM 1695 C CA . ARG A 1 222 ? 8.347 -11.861 23.729 1.00 77.12 222 ARG A CA 1
ATOM 1696 C C . ARG A 1 222 ? 9.181 -13.096 23.407 1.00 77.12 222 ARG A C 1
ATOM 1698 O O . ARG A 1 222 ? 9.978 -13.490 24.251 1.00 77.12 222 ARG A O 1
ATOM 1705 N N . SER A 1 223 ? 9.042 -13.678 22.215 1.00 74.19 223 SER A N 1
ATOM 1706 C CA . SER A 1 223 ? 9.817 -14.865 21.822 1.00 74.19 223 SER A CA 1
ATOM 1707 C C . SER A 1 223 ? 11.326 -14.588 21.792 1.00 74.19 223 SER A C 1
ATOM 1709 O O . SER A 1 223 ? 12.111 -15.427 22.227 1.00 74.19 223 SER A O 1
ATOM 1711 N N . LYS A 1 224 ? 11.733 -13.379 21.384 1.00 71.12 224 LYS A N 1
ATOM 1712 C CA . LYS A 1 224 ? 13.143 -12.951 21.338 1.00 7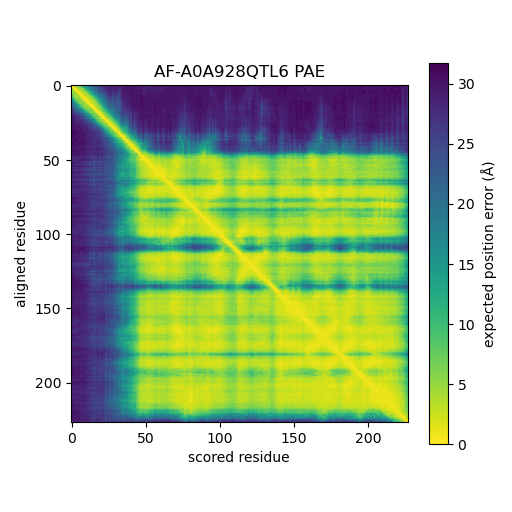1.12 224 LYS A CA 1
ATOM 1713 C C . LYS A 1 224 ? 13.770 -12.663 22.701 1.00 71.12 224 LYS A C 1
ATOM 1715 O O . LYS A 1 224 ? 14.982 -12.752 22.824 1.00 71.12 224 LYS A O 1
ATOM 1720 N N . ASN A 1 225 ? 12.970 -12.342 23.717 1.00 58.91 225 ASN A N 1
ATOM 1721 C CA . ASN A 1 225 ? 13.462 -12.040 25.068 1.00 58.91 225 ASN A CA 1
ATOM 1722 C C . ASN A 1 225 ? 13.557 -13.276 25.982 1.00 58.91 225 ASN A C 1
ATOM 1724 O O . ASN A 1 225 ? 13.968 -13.154 27.135 1.00 58.91 225 ASN A O 1
ATOM 1728 N N . VAL A 1 226 ? 13.144 -14.450 25.495 1.00 57.62 226 VAL A N 1
ATOM 1729 C CA . VAL A 1 226 ? 13.152 -15.722 26.243 1.00 57.62 226 VAL A CA 1
ATOM 1730 C C . VAL A 1 226 ? 14.234 -16.691 25.719 1.00 57.62 226 VAL A C 1
ATOM 1732 O O . VAL A 1 226 ? 14.384 -17.785 26.260 1.00 57.62 226 VAL A O 1
ATOM 1735 N N . GLY A 1 227 ? 15.014 -16.292 24.704 1.00 43.81 227 GLY A N 1
ATOM 1736 C CA . GLY A 1 227 ? 16.160 -17.042 24.164 1.00 43.81 227 GLY A CA 1
ATOM 1737 C C . GLY A 1 227 ? 17.501 -16.474 24.606 1.00 43.81 227 GLY A C 1
ATOM 1738 O O . GLY A 1 227 ? 18.432 -17.288 24.792 1.00 43.81 227 GLY A O 1
#

pLDDT: mean 74.5, std 22.5, range [24.22, 96.56]

Nearest PDB structures (foldseek):
  7fyw-assembly4_D  TM=3.439E-01  e=1.594E-01  Mus musculus
  8v8i-assembly2_D  TM=5.081E-01  e=1.449E+00  Homo sapiens
  3a58-assembly3_E  TM=4.888E-01  e=1.217E+00  Saccharomyces cerevisiae
  5m4y-assembly3_F  TM=3.507E-01  e=1.217E+00  Saccharomyces cerevisiae S288C

Sequence (227 aa):
MKKTIALALALVCVLCLVGCSNPMPDQNAISNSGPFGNGDDTVFAPHREDFSSETENSVSEQFGNMTEVKKAYIMRTNAWFLSDALTDFSQAVTTEIVYVAPGGEPGTADDMAYSFYVVNENGEIEWGCSAYPPEDSSVPSGFSGLTHEIIQDALAGIAYEDYIITYEQRLGTVFVWVRCESEDVIITYPTRSDLLGLENGGIYALGELQSILTEVYNSEMRSKNVG

Foldseek 3Di:
DDDDDDDDDDDDDDDDDDDDDDDDDDDDDPPDDDPDDPDDPVQPDPPQVVDAFDDDPLAVVLVPPQPFKGKAFEFDAPPQLQDPPDPGCSNGTGPFIWIKGDDADVPDHDRFKIWIWGQDPVRHIDTDGMDGADPPDPAAAQCTVDGPVVVVVLCVPPAFDGWHWYAHVVQSKIWIWTHHPPFIKIFIHHSCCVQQVHDHSDIDGSNRSSVSNVVSVVVVVVVVVVD

Mean predicted aligned error: 12.25 Å

Secondary structure (DSSP, 8-state):
--------------------------S------SS-----GGGGS--GGG--SPPPHHHHGGGTT-S--EEEEEEPTTTTTT-TT--SGGGTEEEEEEEEEESSSTT---TT-EEEEEE-TTS-EEEEEEE-PPTT-SS-BTTBT--HHHHHHHTTT---SEEEEEEETTTTEEEEEEE-SS--EEEEEETTHHHHT--TTEEEEHHHHHHHHHHHHHHHHHHHT--

Solvent-accessible surface area (backbone atoms only — not comparable to full-atom values): 14134 Å² total; per-residue (Å²): 132,85,84,86,89,81,87,85,86,89,77,92,82,89,82,90,83,86,89,89,82,83,78,92,76,75,98,82,78,88,78,83,85,64,99,72,74,86,80,66,83,78,62,66,56,96,48,62,84,82,59,68,53,75,71,57,67,80,56,51,60,75,57,61,85,64,88,63,65,39,57,29,31,35,38,47,81,72,55,41,52,69,40,94,80,68,84,51,69,50,70,30,40,51,96,51,61,39,37,37,34,77,25,32,57,96,94,50,94,36,101,57,24,26,20,39,28,37,67,47,99,86,67,46,81,38,84,74,50,61,52,70,57,69,89,88,65,92,60,46,26,31,70,26,82,56,45,71,66,58,54,52,59,72,42,63,92,60,76,65,83,52,47,40,41,30,38,33,78,90,69,37,26,27,38,40,43,32,41,30,94,85,61,50,40,34,34,29,16,34,64,46,30,89,73,53,81,47,47,67,73,33,77,33,47,61,70,57,49,24,51,47,49,41,51,44,53,51,53,56,55,52,59,66,76,76,112

Radius of gyration: 21.8 Å; Cα contacts (8 Å, |Δi|>4): 330; chains: 1; bounding box: 86×40×51 Å